Protein AF-A0A383B5I0-F1 (afdb_monomer_lite)

pLDDT: mean 93.68, std 6.64, range [57.44, 98.81]

Radius of gyration: 20.03 Å; chains: 1; bounding box: 47×41×56 Å

Sequence (247 aa):
TKDEFASLVESVKPHIEEVARFGRYGFITLFEALTAMAFLHFKNIEADFQVLEVGLGGRLDSTNVIYPLVSGITSISLDHTAILGDSLEKIAIEKAGIIKRKIPVVSAPQEDGVLKVIKQKASDADAELTVIGQDLEWTALESNYEGQRFELAGRLMRYDLWIPLLGKHQLENASVAIGIIEALISEGWNIPFRNVVTGISSVRWPCRMEILSREPIIIVDGAHNPYSVRRLTQSLLEMAARKRIIV

Structure (mmCIF, N/CA/C/O backbone):
data_AF-A0A383B5I0-F1
#
_entry.id   AF-A0A383B5I0-F1
#
loop_
_atom_site.group_PDB
_atom_site.id
_atom_site.type_symbol
_atom_site.label_atom_id
_atom_site.label_alt_id
_atom_site.label_comp_id
_atom_site.label_asym_id
_atom_site.label_entity_id
_atom_site.label_seq_id
_atom_site.pdbx_PDB_ins_code
_atom_site.Cartn_x
_atom_site.Cartn_y
_atom_site.Cartn_z
_atom_site.occupancy
_atom_site.B_iso_or_equiv
_atom_site.auth_seq_id
_atom_site.auth_comp_id
_atom_site.auth_asym_id
_atom_site.auth_atom_id
_atom_site.pdbx_PDB_model_num
ATOM 1 N N . THR A 1 1 ? 20.143 -8.956 4.340 1.00 90.38 1 THR A N 1
ATOM 2 C CA . THR A 1 1 ? 21.244 -8.562 5.259 1.00 90.38 1 THR A CA 1
ATOM 3 C C . THR A 1 1 ? 22.102 -7.470 4.624 1.00 90.38 1 THR A C 1
ATOM 5 O O . THR A 1 1 ? 21.867 -7.133 3.468 1.00 90.38 1 THR A O 1
ATOM 8 N N . LYS A 1 2 ? 23.076 -6.885 5.347 1.00 92.62 2 LYS A N 1
ATOM 9 C CA . LYS A 1 2 ? 24.028 -5.927 4.739 1.00 92.62 2 LYS A CA 1
ATOM 10 C C . LYS A 1 2 ? 24.834 -6.573 3.606 1.00 92.62 2 LYS A C 1
ATOM 12 O O . LYS A 1 2 ? 25.025 -5.940 2.575 1.00 92.62 2 LYS A O 1
ATOM 17 N N . ASP A 1 3 ? 25.224 -7.832 3.783 1.00 95.00 3 ASP A N 1
ATOM 18 C CA . ASP A 1 3 ? 26.006 -8.578 2.793 1.00 95.00 3 ASP A CA 1
ATOM 19 C C . ASP A 1 3 ? 25.176 -8.912 1.550 1.00 95.00 3 ASP A C 1
ATOM 21 O O . ASP A 1 3 ? 25.634 -8.709 0.430 1.00 95.00 3 ASP A O 1
ATOM 25 N N . GLU A 1 4 ? 23.918 -9.329 1.724 1.00 94.38 4 GLU A N 1
ATOM 26 C CA . GLU A 1 4 ? 22.991 -9.516 0.598 1.00 94.38 4 GLU A CA 1
ATOM 27 C C . GLU A 1 4 ? 22.776 -8.214 -0.174 1.00 94.38 4 GLU A C 1
ATOM 29 O O . GLU A 1 4 ? 22.796 -8.213 -1.401 1.00 94.38 4 GLU A O 1
ATOM 34 N N . PHE A 1 5 ? 22.604 -7.091 0.531 1.00 96.06 5 PHE A N 1
ATOM 35 C CA . PHE A 1 5 ? 22.463 -5.789 -0.114 1.00 96.06 5 PHE A CA 1
ATOM 36 C C . PHE A 1 5 ? 23.716 -5.430 -0.920 1.00 96.06 5 PHE A C 1
ATOM 38 O O . PHE A 1 5 ? 23.601 -5.030 -2.076 1.00 96.06 5 PHE A O 1
ATOM 45 N N . ALA A 1 6 ? 24.909 -5.617 -0.348 1.00 96.50 6 ALA A N 1
ATOM 46 C CA . ALA A 1 6 ? 26.171 -5.384 -1.046 1.00 96.50 6 ALA A CA 1
ATOM 47 C C . ALA A 1 6 ? 26.307 -6.275 -2.294 1.00 96.50 6 ALA A C 1
ATOM 49 O O . ALA A 1 6 ? 26.638 -5.777 -3.367 1.00 96.50 6 ALA A O 1
ATOM 50 N N . SER A 1 7 ? 25.955 -7.557 -2.188 1.00 96.44 7 SER A N 1
ATOM 51 C CA . SER A 1 7 ? 25.971 -8.492 -3.317 1.00 96.44 7 SER A CA 1
ATOM 52 C C . SER A 1 7 ? 24.993 -8.091 -4.431 1.00 96.44 7 SER A C 1
ATOM 54 O O . SER A 1 7 ? 25.324 -8.185 -5.615 1.00 96.44 7 SER A O 1
ATOM 56 N N . LEU A 1 8 ? 23.809 -7.574 -4.084 1.00 97.25 8 LEU A N 1
ATOM 57 C CA . LEU A 1 8 ? 22.864 -7.026 -5.063 1.00 97.25 8 LEU A CA 1
ATOM 58 C C . LEU A 1 8 ? 23.431 -5.787 -5.765 1.00 97.25 8 LEU A C 1
ATOM 60 O O . LEU A 1 8 ? 23.292 -5.669 -6.981 1.00 97.25 8 LEU A O 1
ATOM 64 N N . VAL A 1 9 ? 24.105 -4.892 -5.032 1.00 97.12 9 VAL A N 1
ATOM 65 C CA . VAL A 1 9 ? 24.792 -3.735 -5.632 1.00 97.12 9 VAL A CA 1
ATOM 66 C C . VAL A 1 9 ? 25.849 -4.207 -6.627 1.00 97.12 9 VAL A C 1
ATOM 68 O O . VAL A 1 9 ? 25.864 -3.736 -7.762 1.00 97.12 9 VAL A O 1
ATOM 71 N N . GLU A 1 10 ? 26.703 -5.152 -6.235 1.00 96.81 10 GLU A N 1
ATOM 72 C CA . GLU A 1 10 ? 27.736 -5.716 -7.112 1.00 96.81 10 GLU A CA 1
ATOM 73 C C . GLU A 1 10 ? 27.140 -6.380 -8.357 1.00 96.81 10 GLU A C 1
ATOM 75 O O . GLU A 1 10 ? 27.690 -6.239 -9.447 1.00 96.81 10 GLU A O 1
ATOM 80 N N . SER A 1 11 ? 25.989 -7.039 -8.213 1.00 96.25 11 SER A N 1
ATOM 81 C CA . SER A 1 11 ? 25.294 -7.704 -9.317 1.00 96.25 11 SER A CA 1
ATOM 82 C C . SER A 1 11 ? 24.685 -6.714 -10.313 1.00 96.25 11 SER A C 1
ATOM 84 O O . SER A 1 11 ? 24.745 -6.930 -11.520 1.00 96.25 11 SER A O 1
ATOM 86 N N . VAL A 1 12 ? 24.089 -5.618 -9.832 1.00 95.69 12 VAL A N 1
ATOM 87 C CA . VAL A 1 12 ? 23.371 -4.653 -10.685 1.00 95.69 12 VAL A CA 1
ATOM 88 C C . VAL A 1 12 ? 24.308 -3.581 -11.260 1.00 95.69 12 VAL A C 1
ATOM 90 O O . VAL A 1 12 ? 24.058 -3.057 -12.348 1.00 95.69 12 VAL A O 1
ATOM 93 N N . LYS A 1 13 ? 25.423 -3.276 -10.584 1.00 95.12 13 LYS A N 1
ATOM 94 C CA . LYS A 1 13 ? 26.374 -2.224 -10.978 1.00 95.12 13 LYS A CA 1
ATOM 95 C C . LYS A 1 13 ? 26.870 -2.325 -12.434 1.00 95.12 13 LYS A C 1
ATOM 97 O O . LYS A 1 13 ? 26.801 -1.300 -13.114 1.00 95.12 13 LYS A O 1
ATOM 102 N N . PRO A 1 14 ? 27.302 -3.489 -12.963 1.00 95.12 14 PRO A N 1
ATOM 103 C CA . PRO A 1 14 ? 27.760 -3.588 -14.351 1.00 95.12 14 PRO A CA 1
ATOM 104 C C . PRO A 1 14 ? 26.684 -3.186 -15.366 1.00 95.12 14 PRO A C 1
ATOM 106 O O . PRO A 1 14 ? 26.988 -2.550 -16.374 1.00 95.12 14 PRO A O 1
ATOM 109 N N . HIS A 1 15 ? 25.419 -3.505 -15.076 1.00 93.56 15 HIS A N 1
ATOM 110 C CA . HIS A 1 15 ? 24.281 -3.164 -15.929 1.00 93.56 15 HIS A CA 1
ATOM 111 C C . HIS A 1 15 ? 23.948 -1.668 -15.869 1.00 93.56 15 HIS A C 1
ATOM 113 O O . HIS A 1 15 ? 23.645 -1.060 -16.893 1.00 93.56 15 HIS A O 1
ATOM 119 N N . ILE A 1 16 ? 24.069 -1.043 -14.694 1.00 92.44 16 ILE A N 1
ATOM 120 C CA . ILE A 1 16 ? 23.929 0.415 -14.549 1.00 92.44 16 ILE A CA 1
ATOM 121 C C . ILE A 1 16 ? 25.018 1.144 -15.350 1.00 92.44 16 ILE A C 1
ATOM 123 O O . ILE A 1 16 ? 24.725 2.077 -16.100 1.00 92.44 16 ILE A O 1
ATOM 127 N N . GLU A 1 17 ? 26.273 0.706 -15.222 1.00 91.62 17 GLU A N 1
ATOM 128 C CA . GLU A 1 17 ? 27.412 1.277 -15.952 1.00 91.62 17 GLU A CA 1
ATOM 129 C C . GLU A 1 17 ? 27.284 1.071 -17.468 1.00 91.62 17 GLU A C 1
ATOM 131 O O . GLU A 1 17 ? 27.686 1.924 -18.261 1.00 91.62 17 GLU A O 1
ATOM 136 N N . GLU A 1 18 ? 26.703 -0.046 -17.900 1.00 91.00 18 GLU A N 1
ATOM 137 C CA . GLU A 1 18 ? 26.374 -0.298 -19.298 1.00 91.00 18 GLU A CA 1
ATOM 138 C C . GLU A 1 18 ? 25.342 0.703 -19.835 1.00 91.00 18 GLU A C 1
ATOM 140 O O . GLU A 1 18 ? 25.620 1.358 -20.841 1.00 91.00 18 GLU A O 1
ATOM 145 N N . VAL A 1 19 ? 24.209 0.902 -19.151 1.00 90.31 19 VAL A N 1
ATOM 146 C CA . VAL A 1 19 ? 23.183 1.879 -19.570 1.00 90.31 19 VAL A CA 1
ATOM 147 C C . VAL A 1 19 ? 23.764 3.291 -19.669 1.00 90.31 19 VAL A C 1
ATOM 149 O O . VAL A 1 19 ? 23.529 3.985 -20.663 1.00 90.31 19 VAL A O 1
ATOM 152 N N . ALA A 1 20 ? 24.582 3.692 -18.692 1.00 86.94 20 ALA A N 1
ATOM 153 C CA . ALA A 1 20 ? 25.249 4.991 -18.701 1.00 86.94 20 ALA A CA 1
ATOM 154 C C . ALA A 1 20 ? 26.199 5.151 -19.903 1.00 86.94 20 ALA A C 1
ATOM 156 O O . ALA A 1 20 ? 26.217 6.208 -20.534 1.00 86.94 20 ALA A O 1
ATOM 157 N N . ARG A 1 21 ? 26.952 4.100 -20.270 1.00 87.25 21 ARG A N 1
ATOM 158 C CA . ARG A 1 21 ? 27.837 4.109 -21.452 1.00 87.25 21 ARG A CA 1
ATOM 159 C C . ARG A 1 21 ? 27.072 4.189 -22.769 1.00 87.25 21 ARG A C 1
ATOM 161 O O . ARG A 1 21 ? 27.534 4.863 -23.685 1.00 87.25 21 ARG A O 1
ATOM 168 N N . PHE A 1 22 ? 25.920 3.525 -22.874 1.00 84.19 22 PHE A N 1
ATOM 169 C CA . PHE A 1 22 ? 25.076 3.611 -24.069 1.00 84.19 22 PHE A CA 1
ATOM 170 C C . PHE A 1 22 ? 24.546 5.031 -24.311 1.00 84.19 22 PHE A C 1
ATOM 172 O O . PHE A 1 22 ? 24.235 5.369 -25.452 1.00 84.19 22 PHE A O 1
ATOM 179 N N . GLY A 1 23 ? 24.411 5.855 -23.264 1.00 77.94 23 GLY A N 1
ATOM 180 C CA . GLY A 1 23 ? 24.108 7.291 -23.347 1.00 77.94 23 GLY A CA 1
ATOM 181 C C . GLY A 1 23 ? 22.724 7.654 -23.903 1.00 77.94 23 GLY A C 1
ATOM 182 O O . GLY A 1 23 ? 22.347 8.822 -23.902 1.00 77.94 23 GLY A O 1
ATOM 183 N N . ARG A 1 24 ? 21.942 6.671 -24.364 1.00 82.94 24 ARG A N 1
ATOM 184 C CA . ARG A 1 24 ? 20.646 6.876 -25.028 1.00 82.94 24 ARG A CA 1
ATOM 185 C C . ARG A 1 24 ? 19.527 7.283 -24.070 1.00 82.94 24 ARG A C 1
ATOM 187 O O . ARG A 1 24 ? 18.605 7.977 -24.487 1.00 82.94 24 ARG A O 1
ATOM 194 N N . TYR A 1 25 ? 19.593 6.828 -22.822 1.00 79.62 25 TYR A N 1
ATOM 195 C CA . TYR A 1 25 ? 18.506 6.958 -21.846 1.00 79.62 25 TYR A CA 1
ATOM 196 C C . TYR A 1 25 ? 18.892 7.798 -20.618 1.00 79.62 25 TYR A C 1
ATOM 198 O O . TYR A 1 25 ? 18.118 7.890 -19.674 1.00 79.62 25 TYR A O 1
ATOM 206 N N . GLY A 1 26 ? 20.066 8.439 -20.639 1.00 84.38 26 GLY A N 1
ATOM 207 C CA . GLY A 1 26 ? 20.598 9.180 -19.496 1.00 84.38 26 GLY A CA 1
ATOM 208 C C . GLY A 1 26 ? 21.199 8.276 -18.416 1.00 84.38 26 GLY A C 1
ATOM 209 O O . GLY A 1 26 ? 21.538 7.118 -18.667 1.00 84.38 26 GLY A O 1
ATOM 210 N N . PHE A 1 27 ? 21.377 8.839 -17.222 1.00 87.88 27 PHE A N 1
ATOM 211 C CA . PHE A 1 27 ? 21.881 8.114 -16.057 1.00 87.88 27 PHE A CA 1
ATOM 212 C C . PHE A 1 27 ? 20.731 7.472 -15.284 1.00 87.88 27 PHE A C 1
ATOM 214 O O . PHE A 1 27 ? 19.689 8.096 -15.100 1.00 87.88 27 PHE A O 1
ATOM 221 N N . ILE A 1 28 ? 20.969 6.263 -14.777 1.00 92.12 28 ILE A N 1
ATOM 222 C CA . ILE A 1 28 ? 20.062 5.590 -13.846 1.00 92.12 28 ILE A CA 1
ATOM 223 C C . ILE A 1 28 ? 20.050 6.351 -12.517 1.00 92.12 28 ILE A C 1
ATOM 225 O O . ILE A 1 28 ? 21.097 6.622 -11.923 1.00 92.12 28 ILE A O 1
ATOM 229 N N . THR A 1 29 ? 18.857 6.690 -12.048 1.00 93.00 29 THR A N 1
ATOM 230 C CA . THR A 1 29 ? 18.632 7.307 -10.741 1.00 93.00 29 THR A CA 1
ATOM 231 C C . THR A 1 29 ? 18.820 6.295 -9.611 1.00 93.00 29 THR A C 1
ATOM 233 O O . THR A 1 29 ? 18.739 5.080 -9.802 1.00 93.00 29 THR A O 1
ATOM 236 N N . LEU A 1 30 ? 19.020 6.788 -8.385 1.00 93.38 30 LEU A N 1
ATOM 237 C CA . LEU A 1 30 ? 19.114 5.914 -7.213 1.00 93.38 30 LEU A CA 1
ATOM 238 C C . LEU A 1 30 ? 17.853 5.046 -7.039 1.00 93.38 30 LEU A C 1
ATOM 240 O O . LEU A 1 30 ? 17.967 3.872 -6.701 1.00 93.38 30 LEU A O 1
ATOM 244 N N . PHE A 1 31 ? 16.663 5.601 -7.286 1.00 95.00 31 PHE A N 1
ATOM 245 C CA . PHE A 1 31 ? 15.407 4.870 -7.111 1.00 95.00 31 PHE A CA 1
ATOM 246 C C . PHE A 1 31 ? 15.222 3.765 -8.159 1.00 95.00 31 PHE A C 1
ATOM 248 O O . PHE A 1 31 ? 14.814 2.657 -7.817 1.00 95.00 31 PHE A O 1
ATOM 255 N N . GLU A 1 32 ? 15.606 4.016 -9.412 1.00 95.56 32 GLU A N 1
ATOM 256 C CA . GLU A 1 32 ? 15.627 2.989 -10.461 1.00 95.56 32 GLU A CA 1
ATOM 257 C C . GLU A 1 32 ? 16.606 1.858 -10.121 1.00 95.56 32 GLU A C 1
ATOM 259 O O . GLU A 1 32 ? 16.255 0.684 -10.243 1.00 95.56 32 GLU A O 1
ATOM 264 N N . ALA A 1 33 ? 17.805 2.193 -9.628 1.00 95.50 33 ALA A N 1
ATOM 265 C CA . ALA A 1 33 ? 18.785 1.199 -9.193 1.00 95.50 33 ALA A CA 1
ATOM 266 C C . ALA A 1 33 ? 18.257 0.342 -8.028 1.00 95.50 33 ALA A C 1
ATOM 268 O O . ALA A 1 33 ? 18.335 -0.886 -8.082 1.00 95.50 33 ALA A O 1
ATOM 269 N N . LEU A 1 34 ? 17.669 0.970 -7.004 1.00 96.50 34 LEU A N 1
ATOM 270 C CA . LEU A 1 34 ? 17.075 0.268 -5.861 1.00 96.50 34 LEU A CA 1
ATOM 271 C C . LEU A 1 34 ? 15.892 -0.614 -6.279 1.00 96.50 34 LEU A C 1
ATOM 273 O O . LEU A 1 34 ? 15.761 -1.732 -5.786 1.00 96.50 34 LEU A O 1
ATOM 277 N N . THR A 1 35 ? 15.069 -0.149 -7.218 1.00 96.94 35 THR A N 1
ATOM 278 C CA . THR A 1 35 ? 13.940 -0.921 -7.753 1.00 96.94 35 THR A CA 1
ATOM 279 C C . THR A 1 35 ? 14.428 -2.165 -8.499 1.00 96.94 35 THR A C 1
ATOM 281 O O . THR A 1 35 ? 13.934 -3.268 -8.264 1.00 96.94 35 THR A O 1
ATOM 284 N N . ALA A 1 36 ? 15.455 -2.024 -9.343 1.00 96.81 36 ALA A N 1
ATOM 285 C CA . ALA A 1 36 ? 16.072 -3.156 -10.031 1.00 96.81 36 ALA A CA 1
ATOM 286 C C . ALA A 1 36 ? 16.675 -4.171 -9.042 1.00 96.81 36 ALA A C 1
ATOM 288 O O . ALA A 1 36 ? 16.490 -5.379 -9.200 1.00 96.81 36 ALA A O 1
ATOM 289 N N . MET A 1 37 ? 17.347 -3.688 -7.991 1.00 97.44 37 MET A N 1
ATOM 290 C CA . MET A 1 37 ? 17.867 -4.539 -6.918 1.00 97.44 37 MET A CA 1
ATOM 291 C C . MET A 1 37 ? 16.749 -5.270 -6.165 1.00 97.44 37 MET A C 1
ATOM 293 O O . MET A 1 37 ? 16.914 -6.448 -5.856 1.00 97.44 37 MET A O 1
ATOM 297 N N . ALA A 1 38 ? 15.615 -4.616 -5.896 1.00 96.94 38 ALA A N 1
ATOM 298 C CA . ALA A 1 38 ? 14.469 -5.239 -5.236 1.00 96.94 38 ALA A CA 1
ATOM 299 C C . ALA A 1 38 ? 13.889 -6.388 -6.076 1.00 96.94 38 ALA A C 1
ATOM 301 O O . ALA A 1 38 ? 13.696 -7.488 -5.559 1.00 96.94 38 ALA A O 1
ATOM 302 N N . PHE A 1 39 ? 13.701 -6.182 -7.384 1.00 97.31 39 PHE A N 1
ATOM 303 C CA . PHE A 1 39 ? 13.250 -7.247 -8.286 1.00 97.31 39 PHE A CA 1
ATOM 304 C C . PHE A 1 39 ? 14.222 -8.423 -8.340 1.00 97.31 39 PHE A C 1
ATOM 306 O O . PHE A 1 39 ? 13.798 -9.580 -8.297 1.00 97.31 39 PHE A O 1
ATOM 313 N N . LEU A 1 40 ? 15.527 -8.143 -8.406 1.00 96.88 40 LEU A N 1
ATOM 314 C CA . LEU A 1 40 ? 16.546 -9.186 -8.382 1.00 96.88 40 LEU A CA 1
ATOM 315 C C . LEU A 1 40 ? 16.526 -9.956 -7.057 1.00 96.88 40 LEU A C 1
ATOM 317 O O . LEU A 1 40 ? 16.601 -11.181 -7.062 1.00 96.88 40 LEU A O 1
ATOM 321 N N . HIS A 1 41 ? 16.381 -9.258 -5.932 1.00 97.12 41 HIS A N 1
ATOM 322 C CA . HIS A 1 41 ? 16.297 -9.885 -4.620 1.00 97.12 41 HIS A CA 1
ATOM 323 C C . HIS A 1 41 ? 15.107 -10.841 -4.521 1.00 97.12 41 HIS A C 1
ATOM 325 O O . HIS A 1 41 ? 15.297 -12.009 -4.190 1.00 97.12 41 HIS A O 1
ATOM 331 N N . PHE A 1 42 ? 13.902 -10.376 -4.865 1.00 96.88 42 PHE A N 1
ATOM 332 C CA . PHE A 1 42 ? 12.698 -11.205 -4.801 1.00 96.88 42 PHE A CA 1
ATOM 333 C C . PHE A 1 42 ? 12.750 -12.399 -5.752 1.00 96.88 42 PHE A C 1
ATOM 335 O O . PHE A 1 42 ? 12.257 -13.472 -5.411 1.00 96.88 42 PHE A O 1
ATOM 342 N N . LYS A 1 43 ? 13.404 -12.245 -6.909 1.00 95.81 43 LYS A N 1
ATOM 343 C CA . LYS A 1 43 ? 13.702 -13.368 -7.800 1.00 95.81 43 LYS A CA 1
ATOM 344 C C . LYS A 1 43 ? 14.652 -14.376 -7.144 1.00 95.81 43 LYS A C 1
ATOM 346 O O . LYS A 1 43 ? 14.398 -15.570 -7.226 1.00 95.81 43 LYS A O 1
ATOM 351 N N . ASN A 1 44 ? 15.732 -13.914 -6.513 1.00 95.94 44 ASN A N 1
ATOM 352 C CA . ASN A 1 44 ? 16.752 -14.784 -5.920 1.00 95.94 44 ASN A CA 1
ATOM 353 C C . ASN A 1 44 ? 16.230 -15.602 -4.732 1.00 95.94 44 ASN A C 1
ATOM 355 O O . ASN A 1 44 ? 16.711 -16.709 -4.514 1.00 95.94 44 ASN A O 1
ATOM 359 N N . ILE A 1 45 ? 15.272 -15.064 -3.972 1.00 96.31 45 ILE A N 1
ATOM 360 C CA . ILE A 1 45 ? 14.623 -15.791 -2.869 1.00 96.31 45 ILE A CA 1
ATOM 361 C C . ILE A 1 45 ? 13.379 -16.575 -3.314 1.00 96.31 45 ILE A C 1
ATOM 363 O O . ILE A 1 45 ? 12.682 -17.109 -2.459 1.00 96.31 45 ILE A O 1
ATOM 367 N N . GLU A 1 46 ? 13.086 -16.602 -4.619 1.00 97.19 46 GLU A N 1
ATOM 368 C CA . GLU A 1 46 ? 11.918 -17.273 -5.204 1.00 97.19 46 GLU A CA 1
ATOM 369 C C . GLU A 1 46 ? 10.594 -16.865 -4.531 1.00 97.19 46 GLU A C 1
ATOM 371 O O . GLU A 1 46 ? 9.753 -17.699 -4.212 1.00 97.19 46 GLU A O 1
ATOM 376 N N . ALA A 1 47 ? 10.406 -15.561 -4.290 1.00 97.12 47 ALA A N 1
ATOM 377 C CA . ALA A 1 47 ? 9.216 -15.060 -3.609 1.00 97.12 47 ALA A CA 1
ATOM 378 C C . ALA A 1 47 ? 7.931 -15.363 -4.402 1.00 97.12 47 ALA A C 1
ATOM 380 O O . ALA A 1 47 ? 7.813 -14.965 -5.563 1.00 97.12 47 ALA A O 1
ATOM 381 N N . ASP A 1 48 ? 6.938 -15.969 -3.741 1.00 94.94 48 ASP A N 1
ATOM 382 C CA . ASP A 1 48 ? 5.620 -16.247 -4.333 1.00 94.94 48 ASP A CA 1
ATOM 383 C C . ASP A 1 48 ? 4.864 -14.958 -4.699 1.00 94.94 48 ASP A C 1
ATOM 385 O O . ASP A 1 48 ? 4.175 -14.883 -5.716 1.00 94.94 48 ASP A O 1
ATOM 389 N N . PHE A 1 49 ? 5.008 -13.924 -3.864 1.00 95.31 49 PHE A N 1
ATOM 390 C CA . PHE A 1 49 ? 4.372 -12.622 -4.034 1.00 95.31 49 PHE A CA 1
ATOM 391 C C . PHE A 1 49 ? 5.351 -11.487 -3.759 1.00 95.31 49 PHE A C 1
ATOM 393 O O . PHE A 1 49 ? 6.197 -11.566 -2.869 1.00 95.31 49 PHE A O 1
ATOM 400 N N . GLN A 1 50 ? 5.165 -10.386 -4.483 1.00 96.38 50 GLN A N 1
ATOM 401 C CA . GLN A 1 50 ? 5.865 -9.128 -4.251 1.00 96.38 50 GLN A CA 1
ATOM 402 C C . GLN A 1 50 ? 4.830 -8.030 -4.026 1.00 96.38 50 GLN A C 1
ATOM 404 O O . GLN A 1 50 ? 3.984 -7.782 -4.884 1.00 96.38 50 GLN A O 1
ATOM 409 N N . VAL A 1 51 ? 4.903 -7.372 -2.870 1.00 97.00 51 VAL A N 1
ATOM 410 C CA . VAL A 1 51 ? 4.121 -6.165 -2.587 1.00 97.00 51 VAL A CA 1
ATOM 411 C C . VAL A 1 51 ? 5.026 -4.974 -2.858 1.00 97.00 51 VAL A C 1
ATOM 413 O O . VAL A 1 51 ? 6.036 -4.797 -2.180 1.00 97.00 51 VAL A O 1
ATOM 416 N N . LEU A 1 52 ? 4.686 -4.189 -3.877 1.00 97.50 52 LEU A N 1
ATOM 417 C CA . LEU A 1 52 ? 5.500 -3.065 -4.329 1.00 97.50 52 LEU A CA 1
ATOM 418 C C . LEU A 1 52 ? 4.797 -1.754 -3.999 1.00 97.50 52 LEU A C 1
ATOM 420 O O . LEU A 1 52 ? 3.681 -1.505 -4.455 1.00 97.50 52 LEU A O 1
ATOM 424 N N . GLU A 1 53 ? 5.469 -0.916 -3.218 1.00 97.19 53 GLU A N 1
ATOM 425 C CA . GLU A 1 53 ? 5.056 0.462 -2.982 1.00 97.19 53 GLU A CA 1
ATOM 426 C C . GLU A 1 53 ? 5.604 1.350 -4.101 1.00 97.19 53 GLU A C 1
ATOM 428 O O . GLU A 1 53 ? 6.798 1.334 -4.401 1.00 97.19 53 GLU A O 1
ATOM 433 N N . VAL A 1 54 ? 4.719 2.127 -4.719 1.00 96.56 54 VAL A N 1
ATOM 434 C CA . VAL A 1 54 ? 5.093 3.125 -5.724 1.00 96.56 54 VAL A CA 1
ATOM 435 C C . VAL A 1 54 ? 5.889 4.239 -5.047 1.00 96.56 54 VAL A C 1
ATOM 437 O O . VAL A 1 54 ? 5.422 4.801 -4.058 1.00 96.56 54 VAL A O 1
ATOM 440 N N . GLY A 1 55 ? 7.043 4.610 -5.606 1.00 91.75 55 GLY A N 1
ATOM 441 C CA . GLY A 1 55 ? 7.869 5.687 -5.056 1.00 91.75 55 GLY A CA 1
ATOM 442 C C . GLY A 1 55 ? 7.223 7.059 -5.210 1.00 91.75 55 GLY A C 1
ATOM 443 O O . GLY A 1 55 ? 7.029 7.781 -4.233 1.00 91.75 55 GLY A O 1
ATOM 444 N N . LEU A 1 56 ? 6.872 7.431 -6.443 1.00 89.81 56 LEU A N 1
ATOM 445 C CA . LEU A 1 56 ? 6.253 8.717 -6.741 1.00 89.81 56 LEU A CA 1
ATOM 446 C C . LEU A 1 56 ? 5.276 8.636 -7.917 1.00 89.81 56 LEU A C 1
ATOM 448 O O . LEU A 1 56 ? 5.600 8.193 -9.016 1.00 89.81 56 LEU A O 1
ATOM 452 N N . GLY A 1 57 ? 4.063 9.149 -7.709 1.00 92.12 57 GLY A N 1
ATOM 453 C CA . GLY A 1 57 ? 3.026 9.136 -8.739 1.00 92.12 57 GLY A CA 1
ATOM 454 C C . GLY A 1 57 ? 2.526 7.719 -8.996 1.00 92.12 57 GLY A C 1
ATOM 455 O O . GLY A 1 57 ? 1.740 7.212 -8.202 1.00 92.12 57 GLY A O 1
ATOM 456 N N . GLY A 1 58 ? 2.961 7.108 -10.097 1.00 95.25 58 GLY A N 1
ATOM 457 C CA . GLY A 1 58 ? 2.562 5.759 -10.507 1.00 95.25 58 GLY A CA 1
ATOM 458 C C . GLY A 1 58 ? 2.873 5.485 -11.971 1.00 95.25 58 GLY A C 1
ATOM 459 O O . GLY A 1 58 ? 3.658 4.603 -12.290 1.00 95.25 58 GLY A O 1
ATOM 460 N N . ARG A 1 59 ? 2.317 6.286 -12.882 1.00 96.12 59 ARG A N 1
ATOM 461 C CA . ARG A 1 59 ? 2.426 6.103 -14.338 1.00 96.12 59 ARG A CA 1
ATOM 462 C C . ARG A 1 59 ? 3.864 5.966 -14.835 1.00 96.12 59 ARG A C 1
ATOM 464 O O . ARG A 1 59 ? 4.121 5.091 -15.656 1.00 96.12 59 ARG A O 1
ATOM 471 N N . LEU A 1 60 ? 4.760 6.821 -14.346 1.00 94.69 60 LEU A N 1
ATOM 472 C CA . LEU A 1 60 ? 6.177 6.876 -14.725 1.00 94.69 60 LEU A CA 1
ATOM 473 C C . LEU A 1 60 ? 7.108 6.417 -13.596 1.00 94.69 60 LEU A C 1
ATOM 475 O O . LEU A 1 60 ? 8.306 6.678 -13.645 1.00 94.69 60 LEU A O 1
ATOM 479 N N . ASP A 1 61 ? 6.562 5.770 -12.569 1.00 97.06 61 ASP A N 1
ATOM 480 C CA . ASP A 1 61 ? 7.367 5.270 -11.464 1.00 97.06 61 ASP A CA 1
ATOM 481 C C . ASP A 1 61 ? 8.196 4.056 -11.898 1.00 97.06 61 ASP A C 1
ATOM 483 O O . ASP A 1 61 ? 7.742 3.230 -12.696 1.00 97.06 61 ASP A O 1
ATOM 487 N N . SER A 1 62 ? 9.398 3.916 -11.340 1.00 96.38 62 SER A N 1
ATOM 488 C CA . SER A 1 62 ? 10.311 2.811 -11.655 1.00 96.38 62 SER A CA 1
ATOM 489 C C . SER A 1 62 ? 9.709 1.437 -11.349 1.00 96.38 62 SER A C 1
ATOM 491 O O . SER A 1 62 ? 10.073 0.451 -11.989 1.00 96.38 62 SER A O 1
ATOM 493 N N . THR A 1 63 ? 8.760 1.358 -10.410 1.00 97.50 63 THR A N 1
ATOM 494 C CA . THR A 1 63 ? 8.039 0.118 -10.088 1.00 97.50 63 THR A CA 1
ATOM 495 C C . THR A 1 63 ? 6.997 -0.261 -11.145 1.00 97.50 63 THR A C 1
ATOM 497 O O . THR A 1 63 ? 6.640 -1.432 -11.259 1.00 97.50 63 THR A O 1
ATOM 500 N N . ASN A 1 64 ? 6.540 0.675 -11.988 1.00 97.75 64 ASN A N 1
ATOM 501 C CA . ASN A 1 64 ? 5.431 0.468 -12.929 1.00 97.75 64 ASN A CA 1
ATOM 502 C C . ASN A 1 64 ? 5.809 -0.300 -14.214 1.00 97.75 64 ASN A C 1
ATOM 504 O O . ASN A 1 64 ? 5.106 -0.249 -15.228 1.00 97.75 64 ASN A O 1
ATOM 508 N N . VAL A 1 65 ? 6.899 -1.062 -14.170 1.00 97.00 65 VAL A N 1
ATOM 509 C CA . VAL A 1 65 ? 7.361 -1.959 -15.242 1.00 97.00 65 VAL A CA 1
ATOM 510 C C . VAL A 1 65 ? 6.731 -3.357 -15.168 1.00 97.00 65 VAL A C 1
ATOM 512 O O . VAL A 1 65 ? 7.055 -4.224 -15.978 1.00 97.00 65 VAL A O 1
ATOM 515 N N . ILE A 1 66 ? 5.821 -3.581 -14.215 1.00 96.81 66 ILE A N 1
ATOM 516 C CA . ILE A 1 66 ? 5.183 -4.878 -13.957 1.00 96.81 66 ILE A CA 1
ATOM 517 C C . ILE A 1 66 ? 3.715 -4.943 -14.410 1.00 96.81 66 ILE A C 1
ATOM 519 O O . ILE A 1 66 ? 3.057 -3.921 -14.642 1.00 96.81 66 ILE A O 1
ATOM 523 N N . TYR A 1 67 ? 3.189 -6.167 -14.476 1.00 96.81 67 TYR A N 1
ATOM 524 C CA . TYR A 1 67 ? 1.756 -6.464 -14.521 1.00 96.81 67 TYR A CA 1
ATOM 525 C C . TYR A 1 67 ? 1.371 -7.141 -13.198 1.00 96.81 67 TYR A C 1
ATOM 527 O O . TYR A 1 67 ? 1.693 -8.316 -13.021 1.00 96.81 67 TYR A O 1
ATOM 535 N N . PRO A 1 68 ? 0.779 -6.406 -12.239 1.00 98.00 68 PRO A N 1
ATOM 536 C CA . PRO A 1 68 ? 0.456 -6.959 -10.930 1.00 98.00 68 PRO A CA 1
ATOM 537 C C . 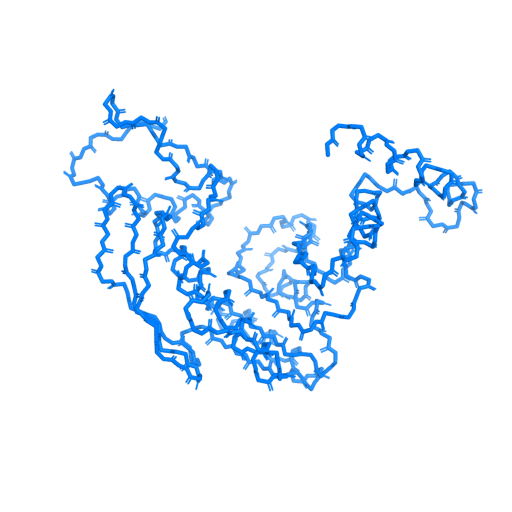PRO A 1 68 ? -0.776 -7.869 -11.000 1.00 98.00 68 PRO A C 1
ATOM 539 O O . PRO A 1 68 ? -1.543 -7.805 -11.957 1.00 98.00 68 PRO A O 1
ATOM 542 N N . LEU A 1 69 ? -0.989 -8.671 -9.954 1.00 98.38 69 LEU A N 1
ATOM 543 C CA . LEU A 1 69 ? -2.226 -9.446 -9.780 1.00 98.38 69 LEU A CA 1
ATOM 544 C C . LEU A 1 69 ? -3.399 -8.556 -9.351 1.00 98.38 69 LEU A C 1
ATOM 546 O O . LEU A 1 69 ? -4.530 -8.786 -9.755 1.00 98.38 69 LEU A O 1
ATOM 550 N N . VAL A 1 70 ? -3.120 -7.533 -8.542 1.00 98.56 70 VAL A N 1
ATOM 551 C CA . VAL A 1 70 ? -4.086 -6.536 -8.068 1.00 98.56 70 VAL A CA 1
ATOM 552 C C . VAL A 1 70 ? -3.347 -5.214 -7.888 1.00 98.56 70 VAL A C 1
ATOM 554 O O . VAL A 1 70 ? -2.186 -5.202 -7.479 1.00 98.56 70 VAL A O 1
ATOM 557 N N . SER A 1 71 ? -4.005 -4.094 -8.176 1.00 98.56 71 SER A N 1
ATOM 558 C CA . SER A 1 71 ? -3.487 -2.750 -7.883 1.00 98.56 71 SER A CA 1
ATOM 559 C C . SER A 1 71 ? -4.222 -2.114 -6.700 1.00 98.56 71 SER A C 1
ATOM 561 O O . SER A 1 71 ? -5.429 -2.282 -6.555 1.00 98.56 71 SER A O 1
ATOM 563 N N . GLY A 1 72 ? -3.515 -1.350 -5.866 1.00 98.38 72 GLY A N 1
ATOM 564 C CA . GLY A 1 72 ? -4.088 -0.620 -4.731 1.00 98.38 72 GLY A CA 1
ATOM 565 C C . GLY A 1 72 ? -3.831 0.881 -4.837 1.00 98.38 72 GLY A C 1
ATOM 566 O O . GLY A 1 72 ? -2.700 1.291 -5.082 1.00 98.38 72 GLY A O 1
ATOM 567 N N . ILE A 1 73 ? -4.858 1.707 -4.632 1.00 98.19 73 ILE A N 1
ATOM 568 C CA . ILE A 1 73 ? -4.749 3.171 -4.582 1.00 98.19 73 ILE A CA 1
ATOM 569 C C . ILE A 1 73 ? -5.276 3.655 -3.231 1.00 98.19 73 ILE A C 1
ATOM 571 O O . ILE A 1 73 ? -6.484 3.701 -3.006 1.00 98.19 73 ILE A O 1
ATOM 575 N N . THR A 1 74 ? -4.371 4.032 -2.330 1.00 96.06 74 THR A N 1
ATOM 576 C CA . THR A 1 74 ? -4.718 4.649 -1.039 1.00 96.06 74 THR A CA 1
ATOM 577 C C . THR A 1 74 ? -5.209 6.094 -1.219 1.00 96.06 74 THR A C 1
ATOM 579 O O . THR A 1 74 ? -5.250 6.612 -2.339 1.00 96.06 74 THR A O 1
ATOM 582 N N . SER A 1 75 ? -5.637 6.749 -0.132 1.00 92.75 75 SER A N 1
ATOM 583 C CA . SER A 1 75 ? -6.144 8.131 -0.167 1.00 92.75 75 SER A CA 1
ATOM 584 C C . SER A 1 75 ? -5.183 9.059 -0.919 1.00 92.75 75 SER A C 1
ATOM 586 O O . SER A 1 75 ? -4.004 9.165 -0.574 1.00 92.75 75 SER A O 1
ATOM 588 N N . ILE A 1 76 ? -5.697 9.773 -1.920 1.00 91.69 76 ILE A N 1
ATOM 589 C CA . ILE A 1 76 ? -4.931 10.752 -2.690 1.00 91.69 76 ILE A CA 1
ATOM 590 C C . ILE A 1 76 ? -5.114 12.124 -2.052 1.00 91.69 76 ILE A C 1
ATOM 592 O O . ILE A 1 76 ? -6.227 12.609 -1.876 1.00 91.69 76 ILE A O 1
ATOM 596 N N . SER A 1 77 ? -4.000 12.769 -1.731 1.00 86.69 77 SER A N 1
ATOM 597 C CA . SER A 1 77 ? -3.966 14.149 -1.256 1.00 86.69 77 SER A CA 1
ATOM 598 C C . SER A 1 77 ? -3.019 14.987 -2.105 1.00 86.69 77 SER A C 1
ATOM 600 O O . SER A 1 77 ? -2.222 14.448 -2.875 1.00 86.69 77 SER A O 1
ATOM 602 N N . LEU A 1 78 ? -3.072 16.309 -1.930 1.00 81.62 78 LEU A N 1
ATOM 603 C CA . LEU A 1 78 ? -2.062 17.207 -2.481 1.00 81.62 78 LEU A CA 1
ATOM 604 C C . LEU A 1 78 ? -0.713 16.890 -1.831 1.00 81.62 78 LEU A C 1
ATOM 606 O O . LEU A 1 78 ? -0.470 17.238 -0.676 1.00 81.62 78 LEU A O 1
ATOM 610 N N . ASP A 1 79 ? 0.131 16.205 -2.589 1.00 74.38 79 ASP A N 1
ATOM 611 C CA . ASP A 1 79 ? 1.500 15.874 -2.231 1.00 74.38 79 ASP A CA 1
ATOM 612 C C . ASP A 1 79 ? 2.375 15.944 -3.482 1.00 74.38 79 ASP A C 1
ATOM 614 O O . ASP A 1 79 ? 1.898 15.705 -4.593 1.00 74.38 79 ASP A O 1
ATOM 618 N N . HIS A 1 80 ? 3.644 16.306 -3.306 1.00 76.31 80 HIS A N 1
ATOM 619 C CA . HIS A 1 80 ? 4.611 16.457 -4.395 1.00 76.31 80 HIS A CA 1
ATOM 620 C C . HIS A 1 80 ? 4.085 17.285 -5.584 1.00 76.31 80 HIS A C 1
ATOM 622 O O . HIS A 1 80 ? 4.315 16.946 -6.747 1.00 76.31 80 HIS A O 1
ATOM 628 N N . THR A 1 81 ? 3.391 18.393 -5.303 1.00 77.50 81 THR A N 1
ATOM 629 C CA . THR A 1 81 ? 2.684 19.195 -6.320 1.00 77.50 81 THR A CA 1
ATOM 630 C C . THR A 1 81 ? 3.599 19.768 -7.406 1.00 77.50 81 THR A C 1
ATOM 632 O O . THR A 1 81 ? 3.171 19.968 -8.540 1.00 77.50 81 THR A O 1
ATOM 635 N N . ALA A 1 82 ? 4.884 19.964 -7.094 1.00 67.88 82 ALA A N 1
ATOM 636 C CA . ALA A 1 82 ? 5.901 20.377 -8.059 1.00 67.88 82 ALA A CA 1
ATOM 637 C C . ALA A 1 82 ? 6.187 19.322 -9.148 1.00 67.88 82 ALA A C 1
ATOM 639 O O . ALA A 1 82 ? 6.691 19.678 -10.210 1.00 67.88 82 ALA A O 1
ATOM 640 N N . ILE A 1 83 ? 5.889 18.043 -8.890 1.00 69.12 83 ILE A N 1
ATOM 641 C CA . ILE A 1 83 ? 6.189 16.920 -9.792 1.00 69.12 83 ILE A CA 1
ATOM 642 C C . ILE A 1 83 ? 4.903 16.313 -10.362 1.00 69.12 83 ILE A C 1
ATOM 644 O O . ILE A 1 83 ? 4.821 16.056 -11.558 1.00 69.12 83 ILE A O 1
ATOM 648 N N . LEU A 1 84 ? 3.891 16.095 -9.518 1.00 75.50 84 LEU A N 1
ATOM 649 C CA . LEU A 1 84 ? 2.659 15.388 -9.892 1.00 75.50 84 LEU A CA 1
ATOM 650 C C . LEU A 1 84 ? 1.531 16.314 -10.369 1.00 75.50 84 LEU A C 1
ATOM 652 O O . LEU A 1 84 ? 0.520 15.843 -10.890 1.00 75.50 84 LEU A O 1
ATOM 656 N N . GLY A 1 85 ? 1.703 17.626 -10.209 1.00 80.75 85 GLY A N 1
ATOM 657 C CA . GLY A 1 85 ? 0.726 18.637 -10.589 1.00 80.75 85 GLY A CA 1
ATOM 658 C C 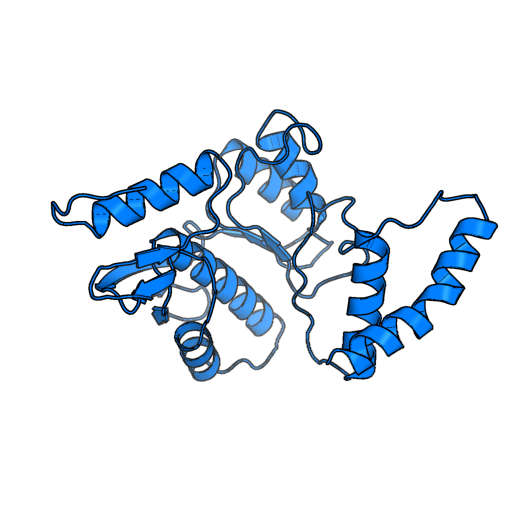. GLY A 1 85 ? 0.085 19.342 -9.397 1.00 80.75 85 GLY A C 1
ATOM 659 O O . GLY A 1 85 ? 0.193 18.944 -8.242 1.00 80.75 85 GLY A O 1
ATOM 660 N N . ASP A 1 86 ? -0.606 20.427 -9.707 1.00 86.50 86 ASP A N 1
ATOM 661 C CA . ASP A 1 86 ? -1.194 21.379 -8.764 1.00 86.50 86 ASP A CA 1
ATOM 662 C C . ASP A 1 86 ? -2.662 21.087 -8.409 1.00 86.50 86 ASP A C 1
ATOM 664 O O . ASP A 1 86 ? -3.261 21.836 -7.640 1.00 86.50 86 ASP A O 1
ATOM 668 N N . SER A 1 87 ? -3.243 20.004 -8.936 1.00 90.19 87 SER A N 1
ATOM 669 C CA . SER A 1 87 ? -4.613 19.580 -8.630 1.00 90.19 87 SER A CA 1
ATOM 670 C C . SER A 1 87 ? -4.678 18.099 -8.269 1.00 90.19 87 SER A C 1
ATOM 672 O O . SER A 1 87 ? -3.861 17.292 -8.724 1.00 90.19 87 SER A O 1
ATOM 674 N N . LEU A 1 88 ? -5.679 17.731 -7.467 1.00 90.38 88 LEU A N 1
ATOM 675 C CA . LEU A 1 88 ? -5.900 16.346 -7.057 1.00 90.38 88 LEU A CA 1
ATOM 676 C C . LEU A 1 88 ? -6.157 15.428 -8.258 1.00 90.38 88 LEU A C 1
ATOM 678 O O . LEU A 1 88 ? -5.687 14.297 -8.273 1.00 90.38 88 LEU A O 1
ATOM 682 N N . GLU A 1 89 ? -6.834 15.917 -9.295 1.00 93.25 89 GLU A N 1
ATOM 683 C CA . GLU A 1 89 ? -7.116 15.166 -10.519 1.00 93.25 89 GLU A CA 1
ATOM 684 C C . GLU A 1 89 ? -5.845 14.882 -11.322 1.00 93.25 89 GLU A C 1
ATOM 686 O O . GLU A 1 89 ? -5.689 13.776 -11.834 1.00 93.25 89 GLU A O 1
ATOM 691 N N . LYS A 1 90 ? -4.906 15.837 -11.408 1.00 92.12 90 LYS A N 1
ATOM 692 C CA . LYS A 1 90 ? -3.605 15.605 -12.063 1.00 92.12 90 LYS A CA 1
ATOM 693 C C . LYS A 1 90 ? -2.803 14.535 -11.325 1.00 92.12 90 LYS A C 1
ATOM 695 O O . LYS A 1 90 ? -2.323 13.589 -11.947 1.00 92.12 90 LYS A O 1
ATOM 700 N N . ILE A 1 91 ? -2.754 14.627 -9.995 1.00 93.25 91 ILE A N 1
ATOM 701 C CA . ILE A 1 91 ? -2.110 13.616 -9.146 1.00 93.25 91 ILE A CA 1
ATOM 702 C C . ILE A 1 91 ? -2.801 12.255 -9.318 1.00 93.25 91 ILE A C 1
ATOM 704 O O . ILE A 1 91 ? -2.132 11.223 -9.404 1.00 93.25 91 ILE A O 1
ATOM 708 N N . ALA A 1 92 ? -4.132 12.239 -9.413 1.00 95.00 92 ALA A N 1
ATOM 709 C CA . ALA A 1 92 ? -4.912 11.031 -9.641 1.00 95.00 92 ALA A CA 1
ATOM 710 C C . ALA A 1 92 ? -4.610 10.384 -10.994 1.00 95.00 92 ALA A C 1
ATOM 712 O O . ALA A 1 92 ? -4.511 9.163 -11.053 1.00 95.00 92 ALA A O 1
ATOM 713 N N . ILE A 1 93 ? -4.408 11.164 -12.061 1.00 95.62 93 ILE A N 1
ATOM 714 C CA . ILE A 1 93 ? -4.009 10.640 -13.378 1.00 95.62 93 ILE A CA 1
ATOM 715 C C . ILE A 1 93 ? -2.657 9.924 -13.285 1.00 95.62 93 ILE A C 1
ATOM 717 O O . ILE A 1 93 ? -2.509 8.824 -13.821 1.00 95.62 93 ILE A O 1
ATOM 721 N N . GLU A 1 94 ? -1.684 10.515 -12.585 1.00 96.12 94 GLU A N 1
ATOM 722 C CA . GLU A 1 94 ? -0.377 9.885 -12.381 1.00 96.12 94 GLU A CA 1
ATOM 723 C C . GLU A 1 94 ? -0.494 8.602 -11.550 1.00 96.12 94 GLU A C 1
ATOM 725 O O . GLU A 1 94 ? 0.013 7.558 -11.959 1.00 96.12 94 GLU A O 1
ATOM 730 N N . LYS A 1 95 ? -1.218 8.633 -10.425 1.00 96.31 95 LYS A N 1
ATOM 731 C CA . LYS A 1 95 ? -1.407 7.464 -9.547 1.00 96.31 95 LYS A CA 1
ATOM 732 C C . LYS A 1 95 ? -2.197 6.340 -10.216 1.00 96.31 95 LYS A C 1
ATOM 734 O O . LYS A 1 95 ? -1.797 5.183 -10.148 1.00 96.31 95 LYS A O 1
ATOM 739 N N . ALA A 1 96 ? -3.261 6.668 -10.945 1.00 97.38 96 ALA A N 1
ATOM 740 C CA . ALA A 1 96 ? -4.067 5.704 -11.694 1.00 97.38 96 ALA A CA 1
ATOM 741 C C . ALA A 1 96 ? -3.309 5.084 -12.887 1.00 97.38 96 ALA A C 1
ATOM 743 O O . ALA A 1 96 ? -3.786 4.132 -13.502 1.00 97.38 96 ALA A O 1
ATOM 744 N N . GLY A 1 97 ? -2.105 5.569 -13.207 1.00 97.56 97 GLY A N 1
ATOM 745 C CA . GLY A 1 97 ? -1.222 4.965 -14.204 1.00 97.56 97 GLY A CA 1
ATOM 746 C C . GLY A 1 97 ? -0.738 3.549 -13.871 1.00 97.56 97 GLY A C 1
ATOM 747 O O . GLY A 1 97 ? -0.229 2.874 -14.767 1.00 97.56 97 GLY A O 1
ATOM 748 N N . ILE A 1 98 ? -0.914 3.086 -12.628 1.00 98.38 98 ILE A N 1
ATOM 749 C CA . ILE A 1 98 ? -0.633 1.694 -12.241 1.00 98.38 98 ILE A CA 1
ATOM 750 C C . ILE A 1 98 ? -1.751 0.724 -12.640 1.00 98.38 98 ILE A C 1
ATOM 752 O O . ILE A 1 98 ? -1.510 -0.477 -12.690 1.00 98.38 98 ILE A O 1
ATOM 756 N N . ILE A 1 99 ? -2.956 1.220 -12.954 1.00 98.56 99 ILE A N 1
ATOM 757 C CA . ILE A 1 99 ? -4.091 0.379 -13.356 1.00 98.56 99 ILE A CA 1
ATOM 758 C C . ILE A 1 99 ? -3.762 -0.281 -14.697 1.00 98.56 99 ILE A C 1
ATOM 760 O O . ILE A 1 99 ? -3.549 0.401 -15.707 1.00 98.56 99 ILE A O 1
ATOM 764 N N . LYS A 1 100 ? -3.715 -1.617 -14.701 1.00 98.38 100 LYS A N 1
ATOM 765 C CA . LYS A 1 100 ? -3.408 -2.435 -15.881 1.00 98.38 100 LYS A CA 1
ATOM 766 C C . LYS A 1 100 ? -4.660 -3.121 -16.417 1.00 98.38 100 LYS A C 1
ATOM 768 O O . LYS A 1 100 ? -5.645 -3.314 -15.712 1.00 98.38 100 LYS A O 1
ATOM 773 N N . ARG A 1 101 ? -4.611 -3.467 -17.704 1.00 98.38 101 ARG A N 1
ATOM 774 C CA . ARG A 1 101 ? -5.749 -4.036 -18.428 1.00 98.38 101 ARG A CA 1
ATOM 775 C C . ARG A 1 101 ? -6.208 -5.347 -17.788 1.00 98.38 101 ARG A C 1
ATOM 777 O O . ARG A 1 101 ? -5.381 -6.245 -17.663 1.00 98.38 101 ARG A O 1
ATOM 784 N N . LYS A 1 102 ? -7.502 -5.466 -17.469 1.00 97.88 102 LYS A N 1
ATOM 785 C CA . LYS A 1 102 ? -8.122 -6.646 -16.834 1.00 97.88 102 LYS A CA 1
ATOM 786 C C . LYS A 1 102 ? -7.535 -7.043 -15.479 1.00 97.88 102 LYS A C 1
ATOM 788 O O . LYS A 1 102 ? -7.749 -8.162 -15.033 1.00 97.88 102 LYS A O 1
ATOM 793 N N . ILE A 1 103 ? -6.791 -6.146 -14.835 1.00 98.50 103 ILE A N 1
ATOM 794 C CA . ILE A 1 103 ? -6.253 -6.380 -13.497 1.00 98.50 103 ILE A CA 1
ATOM 795 C C . ILE A 1 103 ? -7.138 -5.641 -12.494 1.00 98.50 103 ILE A C 1
ATOM 797 O O . ILE A 1 103 ? -7.316 -4.431 -12.660 1.00 98.50 103 ILE A O 1
ATOM 801 N N . PRO A 1 104 ? -7.679 -6.314 -11.465 1.00 98.56 104 PRO A N 1
ATOM 802 C CA . PRO A 1 104 ? -8.523 -5.667 -10.471 1.00 98.56 104 PRO A CA 1
ATOM 803 C C . PRO A 1 104 ? -7.775 -4.554 -9.727 1.00 98.56 104 PRO A C 1
ATOM 805 O O . PRO A 1 104 ? -6.560 -4.613 -9.497 1.00 98.56 104 PRO A O 1
ATOM 808 N N . VAL A 1 105 ? -8.517 -3.524 -9.331 1.00 98.69 105 VAL A N 1
ATOM 809 C CA . VAL A 1 105 ? -8.008 -2.375 -8.587 1.00 98.69 105 VAL A CA 1
ATOM 810 C C . VAL A 1 105 ? -8.883 -2.079 -7.375 1.00 98.69 105 VAL A C 1
ATOM 812 O O . VAL A 1 105 ? -10.107 -2.035 -7.454 1.00 98.69 105 VAL A O 1
ATOM 815 N N . VAL A 1 106 ? -8.235 -1.824 -6.243 1.00 98.81 106 VAL A N 1
ATOM 816 C CA . VAL A 1 106 ? -8.884 -1.433 -4.991 1.00 98.81 106 VAL A CA 1
ATOM 817 C C . VAL A 1 106 ? -8.497 -0.002 -4.669 1.00 98.81 106 VAL A C 1
ATOM 819 O O . VAL A 1 106 ? -7.315 0.338 -4.657 1.00 98.81 106 VAL A O 1
ATOM 822 N N . SER A 1 107 ? -9.479 0.849 -4.398 1.00 98.62 107 SER A N 1
ATOM 823 C CA . SER A 1 107 ? -9.253 2.238 -4.019 1.00 98.62 107 SER A CA 1
ATOM 824 C C . SER A 1 107 ? -9.807 2.535 -2.632 1.00 98.62 107 SER A C 1
ATOM 826 O O . SER A 1 107 ? -10.911 2.113 -2.291 1.00 98.62 107 SER A O 1
ATOM 828 N N . ALA A 1 108 ? -9.049 3.293 -1.841 1.00 97.75 108 ALA A N 1
ATOM 829 C CA . ALA A 1 108 ? -9.563 3.987 -0.665 1.00 97.75 108 ALA A CA 1
ATOM 830 C C . ALA A 1 108 ? -10.712 4.944 -1.055 1.00 97.75 108 ALA A C 1
ATOM 832 O O . ALA A 1 108 ? -10.864 5.258 -2.240 1.00 97.75 108 ALA A O 1
ATOM 833 N N . PRO A 1 109 ? -11.497 5.462 -0.094 1.00 95.69 109 PRO A N 1
ATOM 834 C CA . PRO A 1 109 ? -12.417 6.556 -0.372 1.00 95.69 109 PRO A CA 1
ATOM 835 C C . PRO A 1 109 ? -11.646 7.755 -0.947 1.00 95.69 109 PRO A C 1
ATOM 837 O O . PRO A 1 109 ? -10.547 8.077 -0.496 1.00 95.69 109 PRO A O 1
ATOM 840 N N . GLN A 1 110 ? -12.219 8.421 -1.948 1.00 95.88 110 GLN A N 1
ATOM 841 C CA . GLN A 1 110 ? -11.613 9.583 -2.603 1.00 95.88 110 GLN A CA 1
ATOM 842 C C . GLN A 1 110 ? -12.640 10.704 -2.747 1.00 95.88 110 GLN A C 1
ATOM 844 O O . GLN A 1 110 ? -13.845 10.456 -2.746 1.00 95.88 110 GLN A O 1
ATOM 849 N N . GLU A 1 111 ? -12.158 11.930 -2.946 1.00 94.31 111 GLU A N 1
ATOM 850 C CA . GLU A 1 111 ? -13.001 13.033 -3.411 1.00 94.31 111 GLU A CA 1
ATOM 851 C C . GLU A 1 111 ? -13.585 12.727 -4.801 1.00 94.31 111 GLU A C 1
ATOM 853 O O . GLU A 1 111 ? -12.948 12.055 -5.618 1.00 94.31 111 GLU A O 1
ATOM 858 N N . ASP A 1 112 ? -14.775 13.252 -5.101 1.00 94.75 112 ASP A N 1
ATOM 859 C CA . ASP A 1 112 ? -15.528 12.917 -6.319 1.00 94.75 112 ASP A CA 1
ATOM 860 C C . ASP A 1 112 ? -14.718 13.110 -7.613 1.00 94.75 112 ASP A C 1
ATOM 862 O O . ASP A 1 112 ? -14.773 12.272 -8.518 1.00 94.75 112 ASP A O 1
ATOM 866 N N . GLY A 1 113 ? -13.931 14.190 -7.697 1.00 95.06 113 GLY A N 1
ATOM 867 C CA . GLY A 1 113 ? -13.074 14.480 -8.853 1.00 95.06 113 GLY A CA 1
ATOM 868 C C . GLY A 1 113 ? -11.993 13.417 -9.067 1.00 95.06 113 GLY A C 1
ATOM 869 O O . GLY A 1 113 ? -11.809 12.924 -10.182 1.00 95.06 113 GLY A O 1
ATOM 870 N N . VAL A 1 114 ? -11.336 12.995 -7.986 1.00 96.62 114 VAL A N 1
ATOM 871 C CA . VAL A 1 114 ? -10.319 11.933 -7.992 1.00 96.62 114 VAL A CA 1
ATOM 872 C C . VAL A 1 114 ? -10.950 10.584 -8.314 1.00 96.62 114 VAL A C 1
ATOM 874 O O . VAL A 1 114 ? -10.455 9.852 -9.174 1.00 96.62 114 VAL A O 1
ATOM 877 N N . LEU A 1 115 ? -12.072 10.263 -7.665 1.00 97.56 115 LEU A N 1
ATOM 878 C CA . LEU A 1 115 ? -12.762 8.999 -7.874 1.00 97.56 115 LEU A CA 1
ATOM 879 C C . LEU A 1 115 ? -13.221 8.850 -9.325 1.00 97.56 115 LEU A C 1
ATOM 881 O O . LEU A 1 115 ? -13.132 7.761 -9.889 1.00 97.56 115 LEU A O 1
ATOM 885 N N . LYS A 1 116 ? -13.670 9.941 -9.954 1.00 98.06 116 LYS A N 1
ATOM 886 C CA . LYS A 1 116 ? -14.044 9.953 -11.371 1.00 98.06 116 LYS A CA 1
ATOM 887 C C . LYS A 1 116 ? -12.869 9.578 -12.277 1.00 98.06 116 LYS A C 1
ATOM 889 O O . LYS A 1 116 ? -13.064 8.803 -13.211 1.00 98.06 116 LYS A O 1
ATOM 894 N N . VAL A 1 117 ? -11.662 10.076 -11.995 1.00 98.25 117 VAL A N 1
ATOM 895 C CA . VAL A 1 117 ? -10.446 9.715 -12.747 1.00 98.25 117 VAL A CA 1
ATOM 896 C C . VAL A 1 117 ? -10.140 8.224 -12.604 1.00 98.25 117 VAL A C 1
ATOM 898 O O . VAL A 1 117 ? -9.908 7.550 -13.606 1.00 98.25 117 VAL A O 1
ATOM 901 N N . ILE A 1 118 ? -10.191 7.693 -11.379 1.00 98.44 118 ILE A N 1
ATOM 902 C CA . ILE A 1 118 ? -9.934 6.270 -11.112 1.00 98.44 118 ILE A CA 1
ATOM 903 C C . ILE A 1 118 ? -10.986 5.390 -11.800 1.00 98.44 118 ILE A C 1
ATOM 905 O O . ILE A 1 118 ? -10.620 4.438 -12.484 1.00 98.44 118 ILE A O 1
ATOM 909 N N . LYS A 1 119 ? -12.277 5.738 -11.689 1.00 98.56 119 LYS A N 1
ATOM 910 C CA . LYS A 1 119 ? -13.390 5.035 -12.352 1.00 98.56 119 LYS A CA 1
ATOM 911 C C . LYS A 1 119 ? -13.223 5.013 -13.868 1.00 98.56 119 LYS A C 1
ATOM 913 O O . LYS A 1 119 ? -13.353 3.952 -14.473 1.00 98.56 119 LYS A O 1
ATOM 918 N N . GLN A 1 120 ? -12.887 6.152 -14.476 1.00 98.50 120 GLN A N 1
ATOM 919 C CA . GLN A 1 120 ? -12.638 6.216 -15.916 1.00 98.50 120 GLN A CA 1
ATOM 920 C C . GLN A 1 120 ? -11.459 5.324 -16.309 1.00 98.50 120 GLN A C 1
ATOM 922 O O . GLN A 1 120 ? -11.572 4.526 -17.232 1.00 98.50 120 GLN A O 1
ATOM 927 N N . LYS A 1 121 ? -10.344 5.407 -15.576 1.00 98.44 121 LYS A N 1
ATOM 928 C CA . LYS A 1 121 ? -9.141 4.635 -15.887 1.00 98.44 121 LYS A CA 1
ATOM 929 C C . LYS A 1 121 ? -9.349 3.127 -15.730 1.00 98.44 121 LYS A C 1
ATOM 931 O O . LYS A 1 121 ? -8.852 2.368 -16.557 1.00 98.44 121 LYS A O 1
ATOM 936 N N . ALA A 1 122 ? -10.086 2.706 -14.702 1.00 98.56 122 ALA A N 1
ATOM 937 C CA . ALA A 1 122 ? -10.482 1.315 -14.512 1.00 98.56 122 ALA A CA 1
ATOM 938 C C . ALA A 1 122 ? -11.392 0.835 -15.653 1.00 98.56 122 ALA A C 1
ATOM 940 O O . ALA A 1 122 ? -11.125 -0.207 -16.245 1.00 98.56 122 ALA A O 1
ATOM 941 N N . SER A 1 123 ? -12.387 1.642 -16.040 1.00 98.56 123 SER A N 1
ATOM 942 C CA . SER A 1 123 ? -13.267 1.344 -17.175 1.00 98.56 123 SER A CA 1
ATOM 943 C C . SER A 1 123 ? -12.497 1.206 -18.492 1.00 98.56 123 SER A C 1
ATOM 945 O O . SER A 1 123 ? -12.719 0.248 -19.227 1.00 98.56 123 SER A O 1
ATOM 947 N N . ASP A 1 124 ? -11.575 2.124 -18.794 1.00 98.44 124 ASP A N 1
ATOM 948 C CA . ASP A 1 124 ? -10.756 2.081 -20.016 1.00 98.44 124 ASP A CA 1
ATOM 949 C C . ASP A 1 124 ? -9.849 0.839 -20.060 1.00 98.44 124 ASP A C 1
ATOM 951 O O . ASP A 1 124 ? -9.512 0.326 -21.129 1.00 98.44 124 ASP A O 1
ATOM 955 N N . ALA A 1 125 ? -9.430 0.367 -18.885 1.00 98.31 125 ALA A N 1
ATOM 956 C CA . ALA A 1 125 ? -8.598 -0.812 -18.718 1.00 98.31 125 ALA A CA 1
ATOM 957 C C . ALA A 1 125 ? -9.406 -2.119 -18.646 1.00 98.31 125 ALA A C 1
ATOM 959 O O . ALA A 1 125 ? -8.785 -3.179 -18.591 1.00 98.31 125 ALA A O 1
ATOM 960 N N . ASP A 1 126 ? -10.743 -2.084 -18.663 1.00 98.38 126 ASP A N 1
ATOM 961 C CA . ASP A 1 126 ? -11.579 -3.269 -18.401 1.00 98.38 126 ASP A CA 1
ATOM 962 C C . ASP A 1 126 ? -11.200 -3.933 -17.058 1.00 98.38 126 ASP A C 1
ATOM 964 O O . ASP A 1 126 ? -11.088 -5.150 -16.949 1.00 98.38 126 ASP A O 1
ATOM 968 N N . ALA A 1 127 ? -10.874 -3.106 -16.061 1.00 98.38 127 ALA A N 1
ATOM 969 C CA . ALA A 1 127 ? -10.430 -3.511 -14.735 1.00 98.38 127 ALA A CA 1
ATOM 970 C C . ALA A 1 127 ? -11.586 -3.411 -13.737 1.00 98.38 127 ALA A C 1
ATOM 972 O O . ALA A 1 127 ? -12.251 -2.375 -13.646 1.00 98.38 127 ALA A O 1
ATOM 973 N N . GLU A 1 128 ? -11.798 -4.466 -12.951 1.00 98.31 128 GLU A N 1
ATOM 974 C CA . GLU A 1 128 ? -12.771 -4.434 -11.864 1.00 98.31 128 GLU A CA 1
ATOM 975 C C . GLU A 1 128 ? -12.302 -3.470 -10.769 1.00 98.31 128 GLU A C 1
ATOM 977 O O . GLU A 1 128 ? -11.206 -3.616 -10.227 1.00 98.31 128 GLU A O 1
ATOM 982 N N . LEU A 1 129 ? -13.133 -2.475 -10.453 1.00 98.62 129 LEU A N 1
ATOM 983 C CA . LEU A 1 129 ? -12.859 -1.501 -9.403 1.00 98.62 129 LEU A CA 1
ATOM 984 C C . LEU A 1 129 ? -13.668 -1.822 -8.145 1.00 98.62 129 LEU A C 1
ATOM 986 O O . LEU A 1 129 ? -14.888 -1.983 -8.191 1.00 98.62 129 LEU A O 1
ATOM 990 N N . THR A 1 130 ? -12.968 -1.817 -7.017 1.00 98.69 130 THR A N 1
ATOM 991 C CA . THR A 1 130 ? -13.527 -1.917 -5.670 1.00 98.69 130 THR A CA 1
ATOM 992 C C . THR A 1 130 ? -13.183 -0.655 -4.891 1.00 98.69 130 THR A C 1
ATOM 994 O O . THR A 1 130 ? -12.009 -0.312 -4.757 1.00 98.69 130 THR A O 1
ATOM 997 N N . VAL A 1 131 ? -14.179 0.044 -4.356 1.00 98.44 131 VAL A N 1
ATOM 998 C CA . VAL A 1 131 ? -14.011 1.304 -3.626 1.00 98.44 131 VAL A CA 1
ATOM 999 C C . VAL A 1 131 ? -14.418 1.122 -2.167 1.00 98.44 131 VAL A C 1
ATOM 1001 O O . VAL A 1 131 ? -15.570 0.818 -1.853 1.00 98.44 131 VAL A O 1
ATOM 1004 N N . ILE A 1 132 ? -13.484 1.351 -1.246 1.00 98.12 132 ILE A N 1
ATOM 1005 C CA . ILE A 1 132 ? -13.786 1.362 0.188 1.00 98.12 132 ILE A CA 1
ATOM 1006 C C . ILE A 1 132 ? -14.772 2.504 0.488 1.00 98.12 132 ILE A C 1
ATOM 1008 O O . ILE A 1 132 ? -14.633 3.615 -0.019 1.00 98.12 132 ILE A O 1
ATOM 1012 N N . GLY A 1 133 ? -15.788 2.222 1.299 1.00 94.56 133 GLY A N 1
ATOM 1013 C CA . GLY A 1 133 ? -16.906 3.115 1.604 1.00 94.56 133 GLY A CA 1
ATOM 1014 C C . GLY A 1 133 ? -18.035 3.122 0.565 1.00 94.56 133 GLY A C 1
ATOM 1015 O O . GLY A 1 133 ? -19.017 3.826 0.777 1.00 94.56 133 GLY A O 1
ATOM 1016 N N . GLN A 1 134 ? -17.915 2.377 -0.543 1.00 95.62 134 GLN A N 1
ATOM 1017 C CA . GLN A 1 134 ? -19.016 2.142 -1.498 1.00 95.62 134 GLN A CA 1
ATOM 1018 C C . GLN A 1 134 ? -19.276 0.644 -1.676 1.00 95.62 134 GLN A C 1
ATOM 1020 O O . GLN A 1 134 ? -20.413 0.199 -1.585 1.00 95.62 134 GLN A O 1
ATOM 1025 N N . ASP A 1 135 ? -18.215 -0.125 -1.915 1.00 97.38 135 ASP A N 1
ATOM 1026 C CA . ASP A 1 135 ? -18.270 -1.570 -2.130 1.00 97.38 135 ASP A CA 1
ATOM 1027 C C . ASP A 1 135 ? -17.972 -2.368 -0.858 1.00 97.38 135 ASP A C 1
ATOM 1029 O O . ASP A 1 135 ? -18.529 -3.445 -0.658 1.00 97.38 135 ASP A O 1
ATOM 1033 N N . LEU A 1 136 ? -17.060 -1.857 -0.025 1.00 97.56 136 LEU A N 1
ATOM 1034 C CA . LEU A 1 136 ? -16.690 -2.437 1.266 1.00 97.56 136 LEU A CA 1
ATOM 1035 C C . LEU A 1 136 ? -16.843 -1.377 2.347 1.00 97.56 136 LEU A C 1
ATOM 1037 O O . LEU A 1 136 ? -16.238 -0.310 2.255 1.00 97.56 136 LEU A O 1
ATOM 1041 N N . GLU A 1 137 ? -17.595 -1.680 3.394 1.00 97.56 137 GLU A N 1
ATOM 1042 C CA . GLU A 1 137 ? -17.867 -0.741 4.481 1.00 97.56 137 GLU A CA 1
ATOM 1043 C C . GLU A 1 137 ? -17.195 -1.199 5.768 1.00 97.56 137 GLU A C 1
ATOM 1045 O O . GLU A 1 137 ? -17.292 -2.366 6.145 1.00 97.56 137 GLU A O 1
ATOM 1050 N N . TRP A 1 138 ? -16.539 -0.280 6.473 1.00 97.75 138 TRP A N 1
ATOM 1051 C CA . TRP A 1 138 ? -15.940 -0.559 7.772 1.00 97.75 138 TRP A CA 1
ATOM 1052 C C . TRP A 1 138 ? -16.554 0.304 8.867 1.00 97.75 138 TRP A C 1
ATOM 1054 O O . TRP A 1 138 ? -16.978 1.434 8.631 1.00 97.75 138 TRP A O 1
ATOM 1064 N N . THR A 1 139 ? -16.577 -0.229 10.084 1.00 97.94 139 THR A N 1
ATOM 1065 C CA . THR A 1 139 ? -17.063 0.469 11.277 1.00 97.94 139 THR A CA 1
ATOM 1066 C C . THR A 1 139 ? -16.044 0.330 12.399 1.00 97.94 139 THR A C 1
ATOM 1068 O O . THR A 1 139 ? -15.691 -0.778 12.797 1.00 97.94 139 THR A O 1
ATOM 1071 N N . ALA A 1 140 ? -15.560 1.460 12.917 1.00 96.94 140 ALA A N 1
ATOM 1072 C CA . ALA A 1 140 ? -14.727 1.471 14.117 1.00 96.94 140 ALA A CA 1
ATOM 1073 C C . ALA A 1 140 ? -15.569 1.109 15.347 1.00 96.94 140 ALA A C 1
ATOM 1075 O O . ALA A 1 140 ? -16.649 1.670 15.530 1.00 96.94 140 ALA A O 1
ATOM 1076 N N . LEU A 1 141 ? -15.052 0.223 16.199 1.00 96.38 141 LEU A N 1
ATOM 1077 C CA . LEU A 1 141 ? -15.732 -0.214 17.418 1.00 96.38 141 LEU A CA 1
ATOM 1078 C C . LEU A 1 141 ? -15.040 0.332 18.668 1.00 96.38 141 LEU A C 1
ATOM 1080 O O . LEU A 1 141 ? -15.575 1.189 19.366 1.00 96.38 141 LEU A O 1
ATOM 1084 N N . GLU A 1 142 ? -13.829 -0.152 18.937 1.00 93.81 142 GLU A N 1
ATOM 1085 C CA . GLU A 1 142 ? -13.082 0.123 20.164 1.00 93.81 142 GLU A CA 1
ATOM 1086 C C . GLU A 1 142 ? -11.676 0.616 19.816 1.00 93.81 142 GLU A C 1
ATOM 1088 O O . GLU A 1 142 ? -11.107 0.240 18.793 1.00 93.81 142 GLU A O 1
ATOM 1093 N N . SER A 1 143 ? -11.093 1.461 20.663 1.00 93.31 143 SER A N 1
ATOM 1094 C CA . SER A 1 143 ? -9.730 1.965 20.483 1.00 93.31 143 SER A CA 1
ATOM 1095 C C . SER A 1 143 ? -9.069 2.191 21.835 1.00 93.31 143 SER A C 1
ATOM 1097 O O . SER A 1 143 ? -9.701 2.680 22.774 1.00 93.31 143 SER A O 1
ATOM 1099 N N . ASN A 1 144 ? -7.797 1.823 21.943 1.00 91.50 144 ASN A N 1
ATOM 1100 C CA . ASN A 1 144 ? -6.953 2.093 23.099 1.00 91.50 144 ASN A CA 1
ATOM 1101 C C . ASN A 1 144 ? -5.501 2.342 22.644 1.00 91.50 144 ASN A C 1
ATOM 1103 O O . ASN A 1 144 ? -5.218 2.440 21.455 1.00 91.50 144 ASN A O 1
ATOM 1107 N N . TYR A 1 145 ? -4.563 2.467 23.586 1.00 90.94 145 TYR A N 1
ATOM 1108 C CA . TYR A 1 145 ? -3.153 2.723 23.266 1.00 90.94 145 TYR A CA 1
ATOM 1109 C C . TYR A 1 145 ? -2.419 1.540 22.598 1.00 90.94 145 TYR A C 1
ATOM 1111 O O . TYR A 1 145 ? -1.304 1.729 22.125 1.00 90.94 145 TYR A O 1
ATOM 1119 N N . GLU A 1 146 ? -3.012 0.343 22.548 1.00 92.75 146 GLU A N 1
ATOM 1120 C CA . GLU A 1 146 ? -2.469 -0.827 21.838 1.00 92.75 146 GLU A CA 1
ATOM 1121 C C . GLU A 1 146 ? -2.945 -0.925 20.386 1.00 92.75 146 GLU A C 1
ATOM 1123 O O . GLU A 1 146 ? -2.377 -1.698 19.618 1.00 92.75 146 GLU A O 1
ATOM 1128 N N . GLY A 1 147 ? -4.011 -0.215 20.006 1.00 95.75 147 GLY A N 1
ATOM 1129 C CA . GLY A 1 147 ? -4.624 -0.382 18.694 1.00 95.75 147 GLY A CA 1
ATOM 1130 C C . GLY A 1 147 ? -6.126 -0.145 18.677 1.00 95.75 147 GLY A C 1
ATOM 1131 O O . GL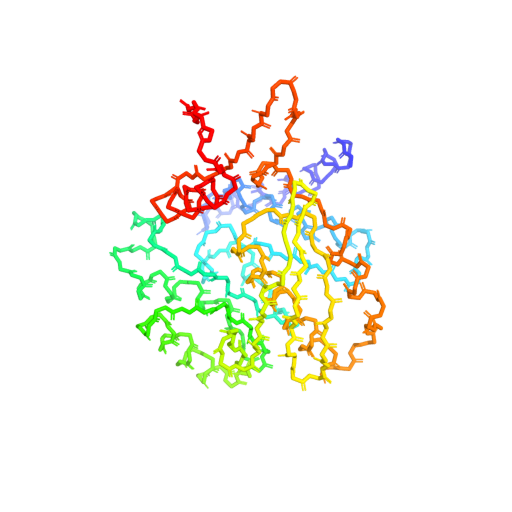Y A 1 147 ? -6.700 0.501 19.556 1.00 95.75 147 GLY A O 1
ATOM 1132 N N . GLN A 1 148 ? -6.753 -0.659 17.626 1.00 97.25 148 GLN A N 1
ATOM 1133 C CA . GLN A 1 148 ? -8.151 -0.416 17.301 1.00 97.25 148 GLN A CA 1
ATOM 1134 C C . GLN A 1 148 ? -8.838 -1.717 16.881 1.00 97.25 148 GLN A C 1
ATOM 1136 O O . GLN A 1 148 ? -8.273 -2.512 16.128 1.00 97.25 148 GLN A O 1
ATOM 1141 N N . ARG A 1 149 ? -10.081 -1.902 17.329 1.00 98.19 149 ARG A N 1
ATOM 1142 C CA . ARG A 1 149 ? -10.998 -2.933 16.842 1.00 98.19 149 ARG A CA 1
ATOM 1143 C C . ARG A 1 149 ? -11.961 -2.328 15.832 1.00 98.19 149 ARG A C 1
ATOM 1145 O O . ARG A 1 149 ? -12.534 -1.263 16.081 1.00 98.19 149 ARG A O 1
ATOM 1152 N N . PHE A 1 150 ? -12.170 -3.013 14.720 1.00 98.44 150 PHE A N 1
ATOM 1153 C CA . PHE A 1 150 ? -13.111 -2.593 13.692 1.00 98.44 150 PHE A CA 1
ATOM 1154 C C . PHE A 1 150 ? -13.744 -3.793 12.999 1.00 98.44 150 PHE A C 1
ATOM 1156 O O . PHE A 1 150 ? -13.145 -4.865 12.904 1.00 98.44 150 PHE A O 1
ATOM 1163 N N . GLU A 1 151 ? -14.950 -3.584 12.491 1.00 98.31 151 GLU A N 1
ATOM 1164 C CA . GLU A 1 151 ? -15.602 -4.518 11.585 1.00 98.31 151 GLU A CA 1
ATOM 1165 C C . GLU A 1 151 ? -15.434 -4.049 10.142 1.00 98.31 151 GLU A C 1
ATOM 1167 O O . GLU A 1 151 ? -15.453 -2.848 9.869 1.00 98.31 151 GLU A O 1
ATOM 1172 N N . LEU A 1 152 ? -15.307 -4.998 9.218 1.00 98.44 152 LEU A N 1
ATOM 1173 C CA . LEU A 1 152 ? -15.319 -4.759 7.778 1.00 98.44 152 LEU A CA 1
ATOM 1174 C C . LEU A 1 152 ? -16.328 -5.699 7.119 1.00 98.44 152 LEU A C 1
ATOM 1176 O O . LEU A 1 152 ? -16.209 -6.921 7.208 1.00 98.44 152 LEU A O 1
ATOM 1180 N N . ALA A 1 153 ? -17.307 -5.129 6.427 1.00 98.31 153 ALA A N 1
ATOM 1181 C CA . ALA A 1 153 ? -18.165 -5.838 5.495 1.00 98.31 153 ALA A CA 1
ATOM 1182 C C . ALA A 1 153 ? -17.468 -5.894 4.128 1.00 98.31 153 ALA A C 1
ATOM 1184 O O . ALA A 1 153 ? -17.517 -4.936 3.358 1.00 98.31 153 ALA A O 1
ATOM 1185 N N . GLY A 1 154 ? -16.782 -7.009 3.877 1.00 95.75 154 GLY A N 1
ATOM 1186 C CA . GLY A 1 154 ? -16.190 -7.364 2.593 1.00 95.75 154 GLY A CA 1
ATOM 1187 C C . GLY A 1 154 ? -17.234 -7.794 1.559 1.00 95.75 154 GLY A C 1
ATOM 1188 O O . GLY A 1 154 ? -18.404 -8.014 1.889 1.00 95.75 154 GLY A O 1
ATOM 1189 N N . ARG A 1 155 ? -16.805 -7.974 0.306 1.00 94.75 155 ARG A N 1
ATOM 1190 C CA . ARG A 1 155 ? -17.634 -8.579 -0.750 1.00 94.75 155 ARG A CA 1
ATOM 1191 C C . ARG A 1 155 ? -17.799 -10.079 -0.545 1.00 94.75 155 ARG A C 1
ATOM 1193 O O . ARG A 1 155 ? -18.848 -10.628 -0.872 1.00 94.75 155 ARG A O 1
ATOM 1200 N N . LEU A 1 156 ? -16.765 -10.739 -0.024 1.00 95.12 156 LEU A N 1
ATOM 1201 C CA . LEU A 1 156 ? -16.756 -12.185 0.177 1.00 95.12 156 LEU A CA 1
ATOM 1202 C C . LEU A 1 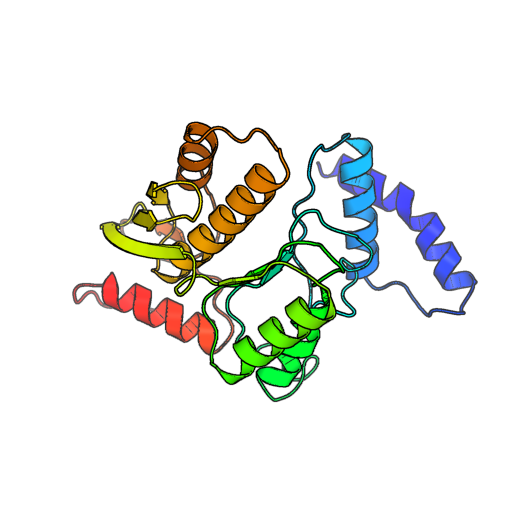156 ? -17.120 -12.547 1.614 1.00 95.12 156 LEU A C 1
ATOM 1204 O O . LEU A 1 156 ? -17.814 -13.536 1.851 1.00 95.12 156 LEU A O 1
ATOM 1208 N N . MET A 1 157 ? -16.620 -11.777 2.582 1.00 95.12 157 MET A N 1
ATOM 1209 C CA . MET A 1 157 ? -16.710 -12.117 4.000 1.00 95.12 157 MET A CA 1
ATOM 1210 C C . MET A 1 157 ? -16.929 -10.883 4.877 1.00 95.12 157 MET A C 1
ATOM 1212 O O . MET A 1 157 ? -16.627 -9.756 4.503 1.00 95.12 157 MET A O 1
ATOM 1216 N N . ARG A 1 158 ? -17.429 -11.103 6.097 1.00 97.69 158 ARG A N 1
ATOM 1217 C CA . ARG A 1 158 ? -17.400 -10.099 7.167 1.00 97.69 158 ARG A CA 1
ATOM 1218 C C . ARG A 1 158 ? -16.240 -10.392 8.103 1.00 97.69 158 ARG A C 1
ATOM 1220 O O . ARG A 1 158 ? -16.000 -11.550 8.440 1.00 97.69 158 ARG A O 1
ATOM 1227 N N . TYR A 1 159 ? -15.557 -9.345 8.535 1.00 98.00 159 TYR A N 1
ATOM 1228 C CA . TYR A 1 159 ? -14.388 -9.431 9.394 1.00 98.00 159 TYR A CA 1
ATOM 1229 C C . TYR A 1 159 ? -14.617 -8.635 10.673 1.00 98.00 159 TYR A C 1
ATOM 1231 O O . TYR A 1 159 ? -15.140 -7.527 10.620 1.00 98.00 159 TYR A O 1
ATOM 1239 N N . ASP A 1 160 ? -14.172 -9.191 11.793 1.00 97.69 160 ASP A N 1
ATOM 1240 C CA . ASP A 1 160 ? -13.995 -8.503 13.072 1.00 97.69 160 ASP A CA 1
ATOM 1241 C C . ASP A 1 160 ? -12.502 -8.569 13.393 1.00 97.69 160 ASP A C 1
ATOM 1243 O O . ASP A 1 160 ? -11.919 -9.657 13.470 1.00 97.69 160 ASP A O 1
ATOM 1247 N N . LEU A 1 161 ? -11.859 -7.406 13.433 1.00 98.31 161 LEU A N 1
ATOM 1248 C CA . LEU A 1 161 ? -10.414 -7.286 13.328 1.00 98.31 161 LEU A CA 1
ATOM 1249 C C . LEU A 1 161 ? -9.858 -6.379 14.410 1.00 98.31 161 LEU A C 1
ATOM 1251 O O . LEU A 1 161 ? -10.393 -5.310 14.696 1.00 98.31 161 LEU A O 1
ATOM 1255 N N . TRP A 1 162 ? -8.709 -6.785 14.941 1.00 98.38 162 TRP A N 1
ATOM 1256 C CA . TRP A 1 162 ? -7.847 -5.945 15.756 1.00 98.38 162 TRP A CA 1
ATOM 1257 C C . TRP A 1 162 ? -6.633 -5.520 14.933 1.00 98.38 162 TRP A C 1
ATOM 1259 O O . TRP A 1 162 ? -5.953 -6.385 14.384 1.00 98.38 162 TRP A O 1
ATOM 1269 N N . ILE A 1 163 ? -6.333 -4.221 14.871 1.00 98.38 163 ILE A N 1
ATOM 1270 C CA . ILE A 1 163 ? -5.111 -3.688 14.258 1.00 98.38 163 ILE A CA 1
ATOM 1271 C C . ILE A 1 163 ? -4.290 -2.911 15.296 1.00 98.38 163 ILE A C 1
ATOM 1273 O O . ILE A 1 163 ? -4.812 -1.976 15.909 1.00 98.38 163 ILE A O 1
ATOM 1277 N N . PRO A 1 164 ? -2.998 -3.235 15.491 1.00 97.31 164 PRO A N 1
ATOM 1278 C CA . PRO A 1 164 ? -2.137 -2.576 16.475 1.00 97.31 164 PRO A CA 1
ATOM 1279 C C . PRO A 1 164 ? -1.562 -1.240 15.964 1.00 97.31 164 PRO A C 1
ATOM 1281 O O . PRO A 1 164 ? -0.391 -0.932 16.167 1.00 97.31 164 PRO A O 1
ATOM 1284 N N . LEU A 1 165 ? -2.374 -0.457 15.250 1.00 96.69 165 LEU A N 1
ATOM 1285 C CA . LEU A 1 165 ? -2.025 0.871 14.748 1.00 96.69 165 LEU A CA 1
ATOM 1286 C C . LEU A 1 165 ? -3.084 1.880 15.183 1.00 96.69 165 LEU A C 1
ATOM 1288 O O . LEU A 1 165 ? -4.277 1.569 15.215 1.00 96.69 165 LEU A O 1
ATOM 1292 N N . LEU A 1 166 ? -2.649 3.102 15.486 1.00 94.81 166 LEU A N 1
ATOM 1293 C CA . LEU A 1 166 ? -3.517 4.179 15.957 1.00 94.81 166 LEU A CA 1
ATOM 1294 C C . LEU A 1 166 ? -3.965 5.094 14.813 1.00 94.81 166 LEU A C 1
ATOM 1296 O O . LEU A 1 166 ? -3.278 5.258 13.806 1.00 94.81 166 LEU A O 1
ATOM 1300 N N . GLY A 1 167 ? -5.131 5.716 14.997 1.00 92.88 167 GLY A N 1
ATOM 1301 C CA . GLY A 1 167 ? -5.750 6.620 14.032 1.00 92.88 167 GLY A CA 1
ATOM 1302 C C . GLY A 1 167 ? -6.677 5.905 13.046 1.00 92.88 167 GLY A C 1
ATOM 1303 O O . GLY A 1 167 ? -6.330 4.889 12.444 1.00 92.88 167 GLY A O 1
ATOM 1304 N N . LYS A 1 168 ? -7.872 6.469 12.829 1.00 92.62 168 LYS A N 1
ATOM 1305 C CA . LYS A 1 168 ? -8.919 5.877 11.968 1.00 92.62 168 LYS A CA 1
ATOM 1306 C C . LYS A 1 168 ? -8.486 5.670 10.515 1.00 92.62 168 LYS A C 1
ATOM 1308 O O . LYS A 1 168 ? -8.993 4.784 9.842 1.00 92.62 168 LYS A O 1
ATOM 1313 N N . HIS A 1 169 ? -7.524 6.459 10.037 1.00 92.19 169 HIS A N 1
ATOM 1314 C CA . HIS A 1 169 ? -6.941 6.286 8.705 1.00 92.19 169 HIS A CA 1
ATOM 1315 C C . HIS A 1 169 ? -6.268 4.919 8.523 1.00 92.19 169 HIS A C 1
ATOM 1317 O O . HIS A 1 169 ? -6.201 4.420 7.406 1.00 92.19 169 HIS A O 1
ATOM 1323 N N . GLN A 1 170 ? -5.820 4.281 9.607 1.00 95.75 170 GLN A N 1
ATOM 1324 C CA . GLN A 1 170 ? -5.261 2.935 9.538 1.00 95.75 170 GLN A CA 1
ATOM 1325 C C . GLN A 1 170 ? -6.334 1.860 9.346 1.00 95.75 170 GLN A C 1
ATOM 1327 O O . GLN A 1 170 ? -6.051 0.843 8.724 1.00 95.75 170 GLN A O 1
ATOM 1332 N N . LEU A 1 171 ? -7.573 2.097 9.795 1.00 97.12 171 LEU A N 1
ATOM 1333 C CA . LEU A 1 171 ? -8.708 1.207 9.512 1.00 97.12 171 LEU A CA 1
ATOM 1334 C C . LEU A 1 171 ? -9.060 1.235 8.021 1.00 97.12 171 LEU A C 1
ATOM 1336 O O . LEU A 1 171 ? -9.316 0.201 7.410 1.00 97.12 171 LEU A O 1
ATOM 1340 N N . GLU A 1 172 ? -8.998 2.419 7.411 1.00 96.44 172 GLU A N 1
ATOM 1341 C CA . GLU A 1 172 ? -9.169 2.601 5.968 1.00 96.44 172 GLU A CA 1
ATOM 1342 C C . GLU A 1 172 ? -8.048 1.914 5.174 1.00 96.44 172 GLU A C 1
ATOM 1344 O O . GLU A 1 172 ? -8.334 1.136 4.265 1.00 96.44 172 GLU A O 1
ATOM 1349 N N . ASN A 1 173 ? -6.782 2.113 5.562 1.00 96.94 173 ASN A N 1
ATOM 1350 C CA . ASN A 1 173 ? -5.642 1.420 4.950 1.00 96.94 173 ASN A CA 1
ATOM 1351 C C . ASN A 1 173 ? -5.772 -0.107 5.065 1.00 96.94 173 ASN A C 1
ATOM 1353 O O . ASN A 1 173 ? -5.545 -0.826 4.091 1.00 96.94 173 ASN A O 1
ATOM 1357 N N . ALA A 1 174 ? -6.177 -0.607 6.236 1.00 98.12 174 ALA A N 1
ATOM 1358 C CA . ALA A 1 174 ? -6.431 -2.027 6.451 1.00 98.12 174 ALA A CA 1
ATOM 1359 C C . ALA A 1 174 ? -7.570 -2.541 5.561 1.00 98.12 174 ALA A C 1
ATOM 1361 O O . ALA A 1 174 ? -7.467 -3.628 5.000 1.00 98.12 174 ALA A O 1
ATOM 1362 N N . SER A 1 175 ? -8.620 -1.741 5.372 1.00 98.44 175 SER A N 1
ATOM 1363 C CA . SER A 1 175 ? -9.742 -2.076 4.490 1.00 98.44 175 SER A CA 1
ATOM 1364 C C . SER A 1 175 ? -9.308 -2.181 3.027 1.00 98.44 175 SER A C 1
ATOM 1366 O O . SER A 1 175 ? -9.714 -3.116 2.344 1.00 98.44 175 SER A O 1
ATOM 1368 N N . VAL A 1 176 ? -8.424 -1.292 2.551 1.00 98.56 176 VAL A N 1
ATOM 1369 C CA . VAL A 1 176 ? -7.814 -1.408 1.211 1.00 98.56 176 VAL A CA 1
ATOM 1370 C C . VAL A 1 176 ? -6.998 -2.695 1.096 1.00 98.56 176 VAL A C 1
ATOM 1372 O O . VAL A 1 176 ? -7.150 -3.426 0.120 1.00 98.56 176 VAL A O 1
ATOM 1375 N N . ALA A 1 177 ? -6.167 -3.005 2.096 1.00 98.44 177 ALA A N 1
ATOM 1376 C CA . ALA A 1 177 ? -5.378 -4.235 2.105 1.00 98.44 177 ALA A CA 1
ATOM 1377 C C . ALA A 1 177 ? -6.270 -5.488 2.056 1.00 98.44 177 ALA A C 1
ATOM 1379 O O . ALA A 1 177 ? -5.989 -6.412 1.299 1.00 98.44 177 ALA A O 1
ATOM 1380 N N . ILE A 1 178 ? -7.379 -5.509 2.800 1.00 98.44 178 ILE A N 1
ATOM 1381 C CA . ILE A 1 178 ? -8.331 -6.628 2.774 1.00 98.44 178 ILE A CA 1
ATOM 1382 C C . ILE A 1 178 ? -9.075 -6.694 1.441 1.00 98.44 178 ILE A C 1
ATOM 1384 O O . ILE A 1 178 ? -9.235 -7.787 0.911 1.00 98.44 178 ILE A O 1
ATOM 1388 N N . GLY A 1 179 ? -9.449 -5.560 0.846 1.00 98.50 179 GLY A N 1
ATOM 1389 C CA . GLY A 1 179 ? -10.014 -5.537 -0.504 1.00 98.50 179 GLY A CA 1
ATOM 1390 C C . GLY A 1 179 ? -9.063 -6.146 -1.541 1.00 98.50 179 GLY A C 1
ATOM 1391 O O . GLY A 1 179 ? -9.505 -6.873 -2.427 1.00 98.50 179 GLY A O 1
ATOM 1392 N N . ILE A 1 180 ? -7.749 -5.914 -1.410 1.00 98.62 180 ILE A N 1
ATOM 1393 C CA . ILE A 1 180 ? -6.735 -6.547 -2.273 1.00 98.62 180 ILE A CA 1
ATOM 1394 C C . ILE A 1 180 ? -6.713 -8.063 -2.051 1.00 98.62 180 ILE A C 1
ATOM 1396 O O . ILE A 1 180 ? -6.644 -8.829 -3.010 1.00 98.62 180 ILE A O 1
ATOM 1400 N N . ILE A 1 181 ? -6.805 -8.506 -0.797 1.00 98.38 181 ILE A N 1
ATOM 1401 C CA . ILE A 1 181 ? -6.876 -9.930 -0.457 1.00 98.38 181 ILE A CA 1
ATOM 1402 C C . ILE A 1 181 ? -8.151 -10.577 -1.015 1.00 98.38 181 ILE A C 1
ATOM 1404 O O . ILE A 1 181 ? -8.065 -11.664 -1.577 1.00 98.38 181 ILE A O 1
ATOM 1408 N N . GLU A 1 182 ? -9.317 -9.934 -0.917 1.00 98.38 182 GLU A N 1
ATOM 1409 C CA . GLU A 1 182 ? -10.558 -10.454 -1.508 1.00 98.38 182 GLU A CA 1
ATOM 1410 C C . GLU A 1 182 ? -10.479 -10.536 -3.041 1.00 98.38 182 GLU A C 1
ATOM 1412 O O . GLU A 1 182 ? -10.970 -11.505 -3.624 1.00 98.38 182 GLU A O 1
ATOM 1417 N N . ALA A 1 183 ? -9.808 -9.580 -3.695 1.00 98.19 183 ALA A N 1
ATOM 1418 C CA . ALA A 1 183 ? -9.543 -9.646 -5.131 1.00 98.19 183 ALA A CA 1
ATOM 1419 C C . ALA A 1 183 ? -8.645 -10.846 -5.484 1.00 98.19 183 ALA A C 1
ATOM 1421 O O . ALA A 1 183 ? -8.975 -11.612 -6.383 1.00 98.19 183 ALA A O 1
ATOM 1422 N N . LEU A 1 184 ? -7.568 -11.089 -4.725 1.00 97.94 184 LEU A N 1
ATOM 1423 C CA . LEU A 1 184 ? -6.732 -12.284 -4.905 1.00 97.94 184 LEU A CA 1
ATOM 1424 C C . LEU A 1 184 ? -7.523 -13.585 -4.687 1.00 97.94 184 LEU A C 1
ATOM 1426 O O . LEU A 1 184 ? -7.381 -14.526 -5.463 1.00 97.94 184 LEU A O 1
ATOM 1430 N N . ILE A 1 185 ? -8.375 -13.649 -3.660 1.00 97.69 185 ILE A N 1
ATOM 1431 C CA . ILE A 1 185 ? -9.225 -14.825 -3.412 1.00 97.69 185 ILE A CA 1
ATOM 1432 C C . ILE A 1 185 ? -10.177 -15.067 -4.591 1.00 97.69 185 ILE A C 1
ATOM 1434 O O . ILE A 1 185 ? -10.362 -16.213 -5.000 1.00 97.69 185 ILE A O 1
ATOM 1438 N N . SER A 1 186 ? -10.742 -14.002 -5.163 1.00 96.69 186 SER A N 1
ATOM 1439 C CA . SER A 1 186 ? -11.637 -14.078 -6.328 1.00 96.69 186 SER A CA 1
ATOM 1440 C C . SER A 1 186 ? -10.920 -14.585 -7.585 1.00 96.69 186 SER A C 1
ATOM 1442 O O . SER A 1 186 ? -11.507 -15.337 -8.358 1.00 96.69 186 SER A O 1
ATOM 1444 N N . GLU A 1 187 ? -9.629 -14.277 -7.730 1.00 95.62 187 GLU A N 1
ATOM 1445 C CA . GLU A 1 187 ? -8.744 -14.829 -8.771 1.00 95.62 187 GLU A CA 1
ATOM 1446 C C . GLU A 1 187 ? -8.287 -16.279 -8.486 1.00 95.62 187 GLU A C 1
ATOM 1448 O O . GLU A 1 187 ? -7.504 -16.858 -9.239 1.00 95.62 187 GLU A O 1
ATOM 1453 N N . GLY A 1 188 ? -8.774 -16.899 -7.405 1.00 96.62 188 GLY A N 1
ATOM 1454 C CA . GLY A 1 188 ? -8.544 -18.310 -7.082 1.00 96.62 188 GLY A CA 1
ATOM 1455 C C . GLY A 1 188 ? -7.396 -18.579 -6.107 1.00 96.62 188 GLY A C 1
ATOM 1456 O O . GLY A 1 188 ? -7.075 -19.743 -5.854 1.00 96.62 188 GLY A O 1
ATOM 1457 N N . TRP A 1 189 ? -6.784 -17.545 -5.522 1.00 97.06 189 TRP A N 1
ATOM 1458 C CA . TRP A 1 189 ? -5.744 -17.733 -4.509 1.00 97.06 189 TRP A CA 1
ATOM 1459 C C . TRP A 1 189 ? -6.338 -18.186 -3.170 1.00 97.06 189 TRP A C 1
ATOM 1461 O O . TRP A 1 189 ? -7.237 -17.562 -2.608 1.00 97.06 189 TRP A O 1
ATOM 1471 N N . ASN A 1 190 ? -5.797 -19.265 -2.604 1.00 96.56 190 ASN A N 1
ATOM 1472 C CA . ASN A 1 190 ? -6.257 -19.780 -1.316 1.00 96.56 190 ASN A CA 1
ATOM 1473 C C . ASN A 1 190 ? -5.642 -18.995 -0.146 1.00 96.56 190 ASN A C 1
ATOM 1475 O O . ASN A 1 190 ? -4.547 -19.316 0.318 1.00 96.56 190 ASN A O 1
ATOM 1479 N N . ILE A 1 191 ? -6.370 -17.996 0.356 1.00 96.62 191 ILE A N 1
ATOM 1480 C CA . ILE A 1 191 ? -5.984 -17.202 1.529 1.00 96.62 191 ILE A CA 1
ATOM 1481 C C . ILE A 1 191 ? -7.026 -17.429 2.637 1.00 96.62 191 ILE A C 1
ATOM 1483 O O . ILE A 1 191 ? -8.091 -16.811 2.625 1.00 96.62 191 ILE A O 1
ATOM 1487 N N . PRO A 1 192 ? -6.762 -18.325 3.610 1.00 96.56 192 PRO A N 1
ATOM 1488 C CA . PRO A 1 192 ? -7.719 -18.631 4.667 1.00 96.56 192 PRO A CA 1
ATOM 1489 C C . PRO A 1 192 ? -8.071 -17.404 5.512 1.00 96.56 192 PRO A C 1
ATOM 1491 O O . PRO A 1 192 ? -7.182 -16.656 5.914 1.00 96.56 192 PRO A O 1
ATOM 1494 N N . PHE A 1 193 ? -9.343 -17.270 5.898 1.00 96.50 193 PHE A N 1
ATOM 1495 C CA . PHE A 1 193 ? -9.836 -16.180 6.755 1.00 96.50 193 PHE A CA 1
ATOM 1496 C C . PHE A 1 193 ? -8.957 -15.929 7.992 1.00 96.50 193 PHE A C 1
ATOM 1498 O O . PHE A 1 193 ? -8.583 -14.794 8.279 1.00 96.50 193 PHE A O 1
ATOM 1505 N N . ARG A 1 194 ? -8.543 -17.000 8.687 1.00 97.38 194 ARG A N 1
ATOM 1506 C CA . ARG A 1 194 ? -7.666 -16.903 9.867 1.00 97.38 194 ARG A CA 1
ATOM 1507 C C . ARG A 1 194 ? -6.343 -16.185 9.568 1.00 97.38 194 ARG A C 1
ATOM 1509 O O . ARG A 1 194 ? -5.853 -15.462 10.424 1.00 97.38 194 ARG A O 1
ATOM 1516 N N . ASN A 1 195 ? -5.785 -16.355 8.367 1.00 97.56 195 ASN A N 1
ATOM 1517 C CA . ASN A 1 195 ? -4.523 -15.728 7.982 1.00 97.56 195 ASN A CA 1
ATOM 1518 C C . ASN A 1 195 ? -4.705 -14.219 7.789 1.00 97.56 195 ASN A C 1
ATOM 1520 O O . ASN A 1 195 ? -3.801 -13.464 8.129 1.00 97.56 195 ASN A O 1
ATOM 1524 N N . VAL A 1 196 ? -5.873 -13.777 7.309 1.00 97.75 196 VAL A N 1
ATOM 1525 C CA . VAL A 1 196 ? -6.214 -12.349 7.207 1.00 97.75 196 VAL A CA 1
ATOM 1526 C C . VAL A 1 196 ? -6.299 -11.730 8.600 1.00 97.75 196 VAL A C 1
ATOM 1528 O O . VAL A 1 196 ? -5.634 -10.733 8.870 1.00 97.75 196 VAL A O 1
ATOM 1531 N N . VAL A 1 197 ? -7.043 -12.367 9.513 1.00 97.81 197 VAL A N 1
ATOM 1532 C CA . VAL A 1 197 ? -7.187 -11.902 10.903 1.00 97.81 197 VAL A CA 1
ATOM 1533 C C . VAL A 1 197 ? -5.828 -11.832 11.602 1.00 97.81 197 VAL A C 1
ATOM 1535 O O . VAL A 1 197 ? -5.463 -10.789 12.146 1.00 97.81 197 VAL A O 1
ATOM 1538 N N . THR A 1 198 ? -5.042 -12.913 11.545 1.00 98.12 198 THR A N 1
ATOM 1539 C CA . THR A 1 198 ? -3.701 -12.944 12.140 1.00 98.12 198 THR A CA 1
ATOM 1540 C C . THR A 1 198 ? -2.787 -11.899 11.502 1.00 98.12 198 THR A C 1
ATOM 1542 O O . THR A 1 198 ? -2.128 -11.163 12.233 1.00 98.12 198 THR A O 1
ATOM 1545 N N . GLY A 1 199 ? -2.797 -11.772 10.172 1.00 98.06 199 GLY A N 1
ATOM 1546 C CA . GLY A 1 199 ? -1.999 -10.795 9.432 1.00 98.06 199 GLY A CA 1
ATOM 1547 C C . GLY A 1 199 ? -2.242 -9.369 9.916 1.00 98.06 199 GLY A C 1
ATOM 1548 O O . GLY A 1 199 ? -1.299 -8.719 10.368 1.00 98.06 199 GLY A O 1
ATOM 1549 N N . ILE A 1 200 ? -3.504 -8.925 9.932 1.00 98.31 200 ILE A N 1
ATOM 1550 C CA . ILE A 1 200 ? -3.895 -7.585 10.402 1.00 98.31 200 ILE A CA 1
ATOM 1551 C C . ILE A 1 200 ? -3.509 -7.364 11.873 1.00 98.31 200 ILE A C 1
ATOM 1553 O O . ILE A 1 200 ? -2.944 -6.324 12.209 1.00 98.31 200 ILE A O 1
ATOM 1557 N N . SER A 1 201 ? -3.721 -8.359 12.741 1.00 98.12 201 SER A N 1
ATOM 1558 C CA . SER A 1 201 ? -3.374 -8.247 14.168 1.00 98.12 201 SER A CA 1
ATOM 1559 C C . SER A 1 201 ? -1.869 -8.220 14.455 1.00 98.12 201 SER A C 1
ATOM 1561 O O . SER A 1 201 ? -1.454 -7.792 15.531 1.00 98.12 201 SER A O 1
ATOM 1563 N N . SER A 1 202 ? -1.047 -8.662 13.500 1.00 98.06 202 SER A N 1
ATOM 1564 C CA . SER A 1 202 ? 0.412 -8.757 13.636 1.00 98.06 202 SER A CA 1
ATOM 1565 C C . SER A 1 202 ? 1.178 -7.573 13.039 1.00 98.06 202 SER A C 1
ATOM 1567 O O . SER A 1 202 ? 2.409 -7.542 13.122 1.00 98.06 202 SER A O 1
ATOM 1569 N N . VAL A 1 203 ? 0.470 -6.611 12.435 1.00 97.56 203 VAL A N 1
ATOM 1570 C CA . VAL A 1 203 ? 1.073 -5.465 11.745 1.00 97.56 203 VAL A CA 1
ATOM 1571 C C . VAL A 1 203 ? 2.013 -4.700 12.678 1.00 97.56 203 VAL A C 1
ATOM 1573 O O . VAL A 1 203 ? 1.713 -4.444 13.839 1.00 97.56 203 VAL A O 1
ATOM 1576 N N . ARG A 1 204 ? 3.170 -4.298 12.154 1.00 96.12 204 ARG A N 1
ATOM 1577 C CA . ARG A 1 204 ? 4.079 -3.357 12.812 1.00 96.12 204 ARG A CA 1
ATOM 1578 C C . ARG A 1 204 ? 4.444 -2.280 11.813 1.00 96.12 204 ARG A C 1
ATOM 1580 O O . ARG A 1 204 ? 4.932 -2.597 10.733 1.00 96.12 204 ARG A O 1
ATOM 1587 N N . TRP A 1 205 ? 4.223 -1.024 12.183 1.00 96.25 205 TRP A N 1
ATOM 1588 C CA . TRP A 1 205 ? 4.545 0.111 11.327 1.00 96.25 205 TRP A CA 1
ATOM 1589 C C . TRP A 1 205 ? 5.213 1.218 12.147 1.00 96.25 205 TRP A C 1
ATOM 1591 O O . TRP A 1 205 ? 4.524 2.078 12.698 1.00 96.25 205 TRP A O 1
ATOM 1601 N N . PRO A 1 206 ? 6.552 1.184 12.263 1.00 95.88 206 PRO A N 1
ATOM 1602 C CA . PRO A 1 206 ? 7.291 2.193 13.009 1.00 95.88 206 PRO A CA 1
ATOM 1603 C C . PRO A 1 206 ? 7.005 3.606 12.496 1.00 95.88 206 PRO A C 1
ATOM 1605 O O . PRO A 1 206 ? 6.782 3.810 11.298 1.00 95.88 206 PRO A O 1
ATOM 1608 N N . CYS A 1 207 ? 7.029 4.585 13.399 1.00 94.81 207 CYS A N 1
ATOM 1609 C CA . CYS A 1 207 ? 6.788 5.997 13.087 1.00 94.81 207 CYS A CA 1
ATOM 1610 C C . CYS A 1 207 ? 5.412 6.297 12.448 1.00 94.81 207 CYS A C 1
ATOM 1612 O O . CYS A 1 207 ? 5.274 7.235 11.652 1.00 94.81 207 CYS A O 1
ATOM 1614 N N . ARG A 1 208 ? 4.379 5.517 12.793 1.00 94.75 208 ARG A N 1
ATOM 1615 C CA . ARG A 1 208 ? 2.965 5.772 12.456 1.00 94.75 208 ARG A CA 1
ATOM 1616 C C . ARG A 1 208 ? 2.137 5.832 13.733 1.00 94.75 208 ARG A C 1
ATOM 1618 O O . ARG A 1 208 ? 1.587 4.826 14.172 1.00 94.75 208 ARG A O 1
ATOM 1625 N N . MET A 1 209 ? 2.099 7.014 14.341 1.00 93.50 209 MET A N 1
ATOM 1626 C CA . MET A 1 209 ? 1.561 7.254 15.680 1.00 93.50 209 MET A CA 1
ATOM 1627 C C . MET A 1 209 ? 2.060 6.226 16.706 1.00 93.50 209 MET A C 1
ATOM 1629 O O . MET A 1 209 ? 1.307 5.736 17.546 1.00 93.50 209 MET A O 1
ATOM 1633 N N . GLU A 1 210 ? 3.342 5.881 16.621 1.00 95.00 210 GLU A N 1
ATOM 1634 C CA . GLU A 1 210 ? 3.956 4.847 17.443 1.00 95.00 210 GLU A CA 1
ATOM 1635 C C . GLU A 1 210 ? 4.226 5.383 18.852 1.00 95.00 210 GLU A C 1
ATOM 1637 O O . GLU A 1 210 ? 4.844 6.435 19.023 1.00 95.00 210 GLU A O 1
ATOM 1642 N N . ILE A 1 211 ? 3.777 4.651 19.872 1.00 93.25 211 ILE A N 1
ATOM 1643 C CA . ILE A 1 211 ? 4.025 4.990 21.276 1.00 93.25 211 ILE A CA 1
ATOM 1644 C C . ILE A 1 211 ? 5.385 4.419 21.693 1.00 93.25 211 ILE A C 1
ATOM 1646 O O . ILE A 1 211 ? 5.518 3.215 21.897 1.00 93.25 211 ILE A O 1
ATOM 1650 N N . LEU A 1 212 ? 6.379 5.291 21.875 1.00 94.12 212 LEU A N 1
ATOM 1651 C CA . LEU A 1 212 ? 7.732 4.921 22.318 1.00 94.12 212 LEU A CA 1
ATOM 1652 C C . LEU A 1 212 ? 7.855 4.817 23.842 1.00 94.12 212 LEU A C 1
ATOM 1654 O O . LEU A 1 212 ? 8.676 4.063 24.358 1.00 94.12 212 LEU A O 1
ATOM 1658 N N . SER A 1 213 ? 7.052 5.590 24.570 1.00 93.19 213 SER A N 1
ATOM 1659 C CA . SER A 1 213 ? 6.971 5.547 26.030 1.00 93.19 213 SER A CA 1
ATOM 1660 C C . SER A 1 213 ? 5.542 5.826 26.470 1.00 93.19 213 SER A C 1
ATOM 1662 O O . SER A 1 213 ? 4.813 6.539 25.781 1.00 93.19 213 SER A O 1
ATOM 1664 N N . ARG A 1 214 ? 5.130 5.260 27.607 1.00 89.75 214 ARG A N 1
ATOM 1665 C CA . ARG A 1 214 ? 3.802 5.483 28.211 1.00 89.75 214 ARG A CA 1
ATOM 1666 C C . ARG A 1 214 ? 3.846 6.403 29.419 1.00 89.75 214 ARG A C 1
ATOM 1668 O O . ARG A 1 214 ? 2.842 7.032 29.742 1.00 89.75 214 ARG A O 1
ATOM 1675 N N . GLU A 1 215 ? 5.011 6.519 30.044 1.00 90.50 215 GLU A N 1
ATOM 1676 C CA . GLU A 1 215 ? 5.230 7.342 31.227 1.00 90.50 215 GLU A CA 1
ATOM 1677 C C . GLU A 1 215 ? 6.578 8.078 31.097 1.00 90.50 215 GLU A C 1
ATOM 1679 O O . GLU A 1 215 ? 7.621 7.518 31.431 1.00 90.50 215 GLU A O 1
ATOM 1684 N N . PRO A 1 216 ? 6.586 9.323 30.575 1.00 89.69 216 PRO A N 1
ATOM 1685 C CA . PRO A 1 216 ? 5.458 10.030 29.955 1.00 89.69 216 PRO A CA 1
ATOM 1686 C C . PRO A 1 216 ? 5.058 9.414 28.605 1.00 89.69 216 PRO A C 1
ATOM 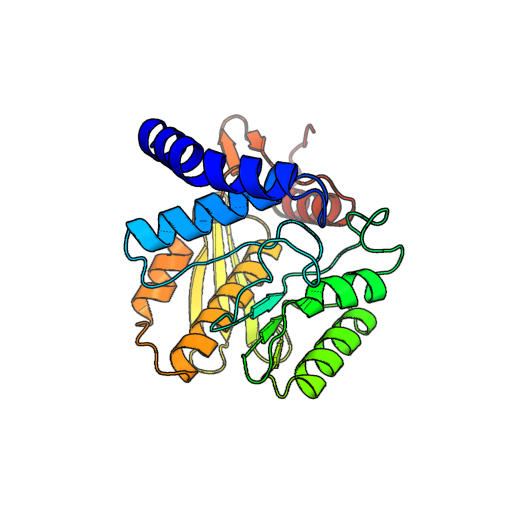1688 O O . PRO A 1 216 ? 5.844 8.698 27.988 1.00 89.69 216 PRO A O 1
ATOM 1691 N N . ILE A 1 217 ? 3.846 9.718 28.124 1.00 90.44 217 ILE A N 1
ATOM 1692 C CA . ILE A 1 217 ? 3.431 9.312 26.774 1.00 90.44 217 ILE A CA 1
ATOM 1693 C C . ILE A 1 217 ? 4.303 10.047 25.749 1.00 90.44 217 ILE A C 1
ATOM 1695 O O . ILE A 1 217 ? 4.248 11.273 25.668 1.00 90.44 217 ILE A O 1
ATOM 1699 N N . ILE A 1 218 ? 5.076 9.296 24.965 1.00 93.00 218 ILE A N 1
ATOM 1700 C CA . ILE A 1 218 ? 5.887 9.795 23.849 1.00 93.00 218 ILE A CA 1
ATOM 1701 C C . ILE A 1 218 ? 5.389 9.110 22.582 1.00 93.00 218 ILE A C 1
ATOM 1703 O O . ILE A 1 218 ? 5.421 7.883 22.499 1.00 93.00 218 ILE A O 1
ATOM 1707 N N . ILE A 1 219 ? 4.933 9.905 21.613 1.00 92.94 219 ILE A N 1
ATOM 1708 C CA . ILE A 1 219 ? 4.416 9.432 20.325 1.00 92.94 219 ILE A CA 1
ATOM 1709 C C . ILE A 1 219 ? 5.325 9.952 19.215 1.00 92.94 219 ILE A C 1
ATOM 1711 O O . ILE A 1 219 ? 5.651 11.137 19.202 1.00 92.94 219 ILE A O 1
ATOM 1715 N N . VAL A 1 220 ? 5.703 9.080 18.282 1.00 95.06 220 VAL A N 1
ATOM 1716 C CA . VAL A 1 220 ? 6.430 9.443 17.062 1.00 95.06 220 VAL A CA 1
ATOM 1717 C C . VAL A 1 220 ? 5.567 9.176 15.830 1.00 95.06 220 VAL A C 1
ATOM 1719 O O . VAL A 1 220 ? 4.923 8.132 15.710 1.00 95.06 220 VAL A O 1
ATOM 1722 N N . ASP A 1 221 ? 5.540 10.132 14.906 1.00 95.12 221 ASP A N 1
ATOM 1723 C CA . ASP A 1 221 ? 4.771 10.038 13.669 1.00 95.12 221 ASP A CA 1
ATOM 1724 C C . ASP A 1 221 ? 5.511 10.699 12.499 1.00 95.12 221 ASP A C 1
ATOM 1726 O O . ASP A 1 221 ? 6.214 11.693 12.673 1.00 95.12 221 ASP A O 1
ATOM 1730 N N . GLY A 1 222 ? 5.366 10.121 11.306 1.00 93.94 222 GLY A N 1
ATOM 1731 C CA . GLY A 1 222 ? 5.994 10.591 10.070 1.00 93.94 222 GLY A CA 1
ATOM 1732 C C . GLY A 1 222 ? 5.149 11.549 9.219 1.00 93.94 222 GLY A C 1
ATOM 1733 O O . GLY A 1 222 ? 5.443 11.693 8.029 1.00 93.94 222 GLY A O 1
ATOM 1734 N N . ALA A 1 223 ? 4.080 12.148 9.752 1.00 91.81 223 ALA A N 1
ATOM 1735 C CA . ALA A 1 223 ? 3.291 13.160 9.054 1.00 91.81 223 ALA A CA 1
ATOM 1736 C C . ALA A 1 223 ? 4.155 14.366 8.658 1.00 91.81 223 ALA A C 1
ATOM 1738 O O . ALA A 1 223 ? 4.793 15.002 9.494 1.00 91.81 223 ALA A O 1
ATOM 1739 N N . HIS A 1 224 ? 4.153 14.697 7.368 1.00 90.62 224 HIS A N 1
ATOM 1740 C CA . HIS A 1 224 ? 5.028 15.725 6.790 1.00 90.62 224 HIS A CA 1
ATOM 1741 C C . HIS A 1 224 ? 4.343 16.569 5.706 1.00 90.62 224 HIS A C 1
ATOM 1743 O O . HIS A 1 224 ? 4.964 17.457 5.127 1.00 90.62 224 HIS A O 1
ATOM 1749 N N . ASN A 1 225 ? 3.060 16.320 5.433 1.00 84.81 225 ASN A N 1
ATOM 1750 C CA . ASN A 1 225 ? 2.260 17.096 4.486 1.00 84.81 225 ASN A CA 1
ATOM 1751 C C . ASN A 1 225 ? 0.964 17.598 5.162 1.00 84.81 225 ASN A C 1
ATOM 1753 O O . ASN A 1 225 ? 0.556 17.061 6.198 1.00 84.81 225 ASN A O 1
ATOM 1757 N N . PRO A 1 226 ? 0.277 18.618 4.612 1.00 87.19 226 PRO A N 1
ATOM 1758 C CA . PRO A 1 226 ? -0.892 19.205 5.269 1.00 87.19 226 PRO A CA 1
ATOM 1759 C C . PRO A 1 226 ? -2.013 18.202 5.568 1.00 87.19 226 PRO A C 1
ATOM 1761 O O . PRO A 1 226 ? -2.710 18.342 6.570 1.00 87.19 226 PRO A O 1
ATOM 1764 N N . TYR A 1 227 ? -2.205 17.195 4.712 1.00 85.94 227 TYR A N 1
ATOM 1765 C CA . TYR A 1 227 ? -3.223 16.165 4.914 1.00 85.94 227 TYR A CA 1
ATOM 1766 C C . TYR A 1 227 ? -2.864 15.239 6.086 1.00 85.94 227 TYR A C 1
ATOM 1768 O O . TYR A 1 227 ? -3.653 15.098 7.020 1.00 85.94 227 TYR A O 1
ATOM 1776 N N . SER A 1 228 ? -1.658 14.668 6.082 1.00 87.81 228 SER A N 1
ATOM 1777 C CA . SER A 1 228 ? -1.162 13.778 7.140 1.00 87.81 228 SER A CA 1
ATOM 1778 C C . SER A 1 228 ? -1.107 14.480 8.499 1.00 87.81 228 SER A C 1
ATOM 1780 O O . SER A 1 228 ? -1.576 13.917 9.484 1.00 87.81 228 SER A O 1
ATOM 1782 N N . VAL A 1 229 ? -0.673 15.745 8.556 1.00 90.94 229 VAL A N 1
ATOM 1783 C CA . VAL A 1 229 ? -0.663 16.541 9.800 1.00 90.94 229 VAL A CA 1
ATOM 1784 C C . VAL A 1 229 ? -2.077 16.760 10.345 1.00 90.94 229 VAL A C 1
ATOM 1786 O O . VAL A 1 229 ? -2.296 16.671 11.556 1.00 90.94 229 VAL A O 1
ATOM 1789 N N . ARG A 1 230 ? -3.071 16.999 9.477 1.00 90.25 230 ARG A N 1
ATOM 1790 C CA . ARG A 1 230 ? -4.480 17.079 9.899 1.00 90.25 230 ARG A CA 1
ATOM 1791 C C . ARG A 1 230 ? -4.976 15.750 10.471 1.00 90.25 230 ARG A C 1
ATOM 1793 O O . ARG A 1 230 ? -5.618 15.755 11.519 1.00 90.25 230 ARG A O 1
ATOM 1800 N N . ARG A 1 231 ? -4.658 14.619 9.828 1.00 89.50 231 ARG A N 1
ATOM 1801 C CA . ARG A 1 231 ? -5.048 13.274 10.300 1.00 89.50 231 ARG A CA 1
ATOM 1802 C C . ARG A 1 231 ? -4.385 12.915 11.629 1.00 89.50 231 ARG A C 1
ATOM 1804 O O . ARG A 1 231 ? -5.059 12.380 12.512 1.00 89.50 231 ARG A O 1
ATOM 1811 N N . LEU A 1 232 ? -3.110 13.262 11.796 1.00 91.50 232 LEU A N 1
ATOM 1812 C CA . LEU A 1 232 ? -2.384 13.119 13.056 1.00 91.50 232 LEU A CA 1
ATOM 1813 C C . LEU A 1 232 ? -3.047 13.954 14.154 1.00 91.50 232 LEU A C 1
ATOM 1815 O O . LEU A 1 232 ? -3.383 13.428 15.209 1.00 91.50 232 LEU A O 1
ATOM 1819 N N . THR A 1 233 ? -3.309 15.234 13.883 1.00 90.06 233 THR A N 1
ATOM 1820 C CA . THR A 1 233 ? -3.916 16.156 14.852 1.00 90.06 233 THR A CA 1
ATOM 1821 C C . THR A 1 233 ? -5.297 15.672 15.290 1.00 90.06 233 THR A C 1
ATOM 1823 O O . THR A 1 233 ? -5.582 15.640 16.483 1.00 90.06 233 THR A O 1
ATOM 1826 N N . GLN A 1 234 ? -6.139 15.234 14.349 1.00 89.12 234 GLN A N 1
ATOM 1827 C CA . GLN A 1 234 ? -7.437 14.638 14.664 1.00 89.12 234 GLN A CA 1
ATOM 1828 C C . GLN A 1 234 ? -7.281 13.422 15.586 1.00 89.12 234 GLN A C 1
ATOM 1830 O O . GLN A 1 234 ? -7.951 13.337 16.611 1.00 89.12 234 GLN A O 1
ATOM 1835 N N . SER A 1 235 ? -6.373 12.507 15.249 1.00 90.25 235 SER A N 1
ATOM 1836 C CA . SER A 1 235 ? -6.157 11.280 16.021 1.00 90.25 235 SER A CA 1
ATOM 1837 C C . SER A 1 235 ? -5.629 11.584 17.431 1.00 90.25 235 SER A C 1
ATOM 1839 O O . SER A 1 235 ? -6.106 11.013 18.408 1.00 90.25 235 SER A O 1
ATOM 1841 N N . LEU A 1 236 ? -4.706 12.543 17.565 1.00 89.81 236 LEU A N 1
ATOM 1842 C CA . LEU A 1 236 ? -4.198 12.999 18.859 1.00 89.81 236 LEU A CA 1
ATOM 1843 C C . LEU A 1 236 ? -5.293 13.638 19.719 1.00 89.81 236 LEU A C 1
ATOM 1845 O O . LEU A 1 236 ? -5.345 13.370 20.915 1.00 89.81 236 LEU A O 1
ATOM 1849 N N . LEU A 1 237 ? -6.176 14.453 19.133 1.00 87.69 237 LEU A N 1
ATOM 1850 C CA . LEU A 1 237 ? -7.298 15.067 19.852 1.00 87.69 237 LEU A CA 1
ATOM 1851 C C . LEU A 1 237 ? -8.331 14.030 20.313 1.00 87.69 237 LEU A C 1
ATOM 1853 O O . LEU A 1 237 ? -8.863 14.158 21.413 1.00 87.69 237 LEU A O 1
ATOM 1857 N N . GLU A 1 238 ? -8.588 12.995 19.510 1.00 85.19 238 GLU A N 1
ATOM 1858 C CA . GLU A 1 238 ? -9.458 11.874 19.892 1.00 85.19 238 GLU A CA 1
ATOM 1859 C C . GLU A 1 238 ? -8.853 11.055 21.053 1.00 85.19 238 GLU A C 1
ATOM 1861 O O . GLU A 1 238 ? -9.579 10.614 21.943 1.00 85.19 238 GLU A O 1
ATOM 1866 N N . MET A 1 239 ? -7.524 10.899 21.094 1.00 81.31 239 MET A N 1
ATOM 1867 C CA . MET A 1 239 ? -6.814 10.173 22.160 1.00 81.31 239 MET A CA 1
ATOM 1868 C C . MET A 1 239 ? -6.611 10.994 23.441 1.00 81.31 239 MET A C 1
ATOM 1870 O O . MET A 1 239 ? -6.622 10.463 24.557 1.00 81.31 239 MET A O 1
ATOM 1874 N N . ALA A 1 240 ? -6.342 12.290 23.303 1.00 73.38 240 ALA A N 1
ATOM 1875 C CA . ALA A 1 240 ? -6.005 13.170 24.406 1.00 73.38 240 ALA A CA 1
ATOM 1876 C C . ALA A 1 240 ? -7.290 13.711 25.034 1.00 73.38 240 ALA A C 1
ATOM 1878 O O . ALA A 1 240 ? -7.705 14.834 24.765 1.00 73.38 240 ALA A O 1
ATOM 1879 N N . ALA A 1 241 ? -7.897 12.932 25.932 1.00 61.78 241 ALA A N 1
ATOM 1880 C CA . ALA A 1 241 ? -8.998 13.363 26.794 1.00 61.78 241 ALA A CA 1
ATOM 1881 C C . ALA A 1 241 ? -8.566 14.502 27.755 1.00 61.78 241 ALA A C 1
ATOM 1883 O O . ALA A 1 241 ? -8.477 14.313 28.966 1.00 61.78 241 ALA A O 1
ATOM 1884 N N . ARG A 1 242 ? -8.286 15.700 27.216 1.00 57.44 242 ARG A N 1
ATOM 1885 C CA . ARG A 1 242 ? -7.831 16.928 27.902 1.00 57.44 242 ARG A CA 1
ATOM 1886 C C . ARG A 1 242 ? -6.390 16.918 28.446 1.00 57.44 242 ARG A C 1
ATOM 1888 O O . ARG A 1 242 ? -6.063 17.727 29.314 1.00 57.44 242 ARG A O 1
ATOM 1895 N N . LYS A 1 243 ? -5.504 16.049 27.944 1.00 69.50 243 LYS A N 1
ATOM 1896 C CA . LYS A 1 243 ? -4.061 16.100 28.270 1.00 69.50 243 LYS A CA 1
ATOM 1897 C C . LYS A 1 243 ? -3.378 17.229 27.482 1.00 69.50 243 LYS A C 1
ATOM 1899 O O . LYS A 1 243 ? -3.729 17.466 26.330 1.00 69.50 243 LYS A O 1
ATOM 1904 N N . ARG A 1 244 ? -2.400 17.921 28.085 1.00 77.88 244 ARG A N 1
ATOM 1905 C CA . ARG A 1 244 ? -1.543 18.861 27.337 1.00 77.88 244 ARG A CA 1
ATOM 1906 C C . ARG A 1 244 ? -0.688 18.065 26.357 1.00 77.88 244 ARG A C 1
ATOM 1908 O O . ARG A 1 244 ? 0.003 17.140 26.775 1.00 77.88 244 ARG A O 1
ATOM 1915 N N . ILE A 1 245 ? -0.742 18.446 25.089 1.00 80.50 245 ILE A N 1
ATOM 1916 C CA . ILE A 1 245 ? 0.120 17.912 24.038 1.00 80.50 245 ILE A CA 1
ATOM 1917 C C . ILE A 1 245 ? 1.260 18.912 23.853 1.00 80.50 245 ILE A C 1
ATOM 1919 O O . ILE A 1 245 ? 1.011 20.110 23.715 1.00 80.50 245 ILE A O 1
ATOM 1923 N N . ILE A 1 246 ? 2.492 18.417 23.892 1.00 79.31 246 ILE A N 1
ATOM 1924 C CA . ILE A 1 246 ? 3.694 19.176 23.547 1.00 79.31 246 ILE A CA 1
ATOM 1925 C C . ILE A 1 246 ? 4.194 18.554 22.245 1.00 79.31 246 ILE A C 1
ATOM 1927 O O . ILE A 1 246 ? 4.417 17.344 22.214 1.00 79.31 246 ILE A O 1
ATOM 1931 N N . VAL A 1 247 ? 4.266 19.366 21.190 1.00 78.44 247 VAL A N 1
ATOM 1932 C CA . VAL A 1 247 ? 4.723 18.978 19.846 1.00 78.44 247 VAL A CA 1
ATOM 1933 C C . VAL A 1 247 ? 6.114 19.543 19.627 1.00 78.44 247 VAL A C 1
ATOM 1935 O O . VAL A 1 247 ? 6.295 20.737 19.962 1.00 78.44 247 VAL A O 1
#

Organism: NCBI:txid408172

Foldseek 3Di:
DVVLLVVLCVVCVVVQVVVCVVVPPHHDDPQLSVLSSVVVVCVVVVPPDDDDDFPAQALPTSNLPDDHQEAEAEEQDPDPCVPQHDDSLSSLLSNLNSQAAQRAYEYEDYDPSSVVSNVVSCVVRVYHYHYEPPQKDKDWDDDDQQFTWIWIDHPVDIDTATARAFFVSVVSVLNRVVNRVVSVVVVPDDDDPVNSRVVRHPDDDPQRQDFPDVVVTDGGHDDDDPVSVVRVVVRVVVHCPPDDDDD

Secondary structure (DSSP, 8-state):
-HHHHHHHHHHHHHHHHHHHHH-SS-PPPHHHHHHHHHHHHHHHTT-S------SSSSTT-TTTTS--SSEEE----S-SHHHH-SSHHHHHHHHGGG--TT--EEE----HHHHHHHHHHHHHTTPPEEEBTTTBEEEEEEEETTEEEEEEE-SS-EEEEEES--SHHHHHHHHHHHHHHHHHHHTT----HHHHHHHHHT---TTSSEEEEETTEEEE----SHHHHHHHHHHHHHH-SSPPP--

InterPro domains:
  IPR001645 Folylpolyglutamate synthetase [PTHR11136] (2-236)
  IPR001645 Folylpolyglutamate synthetase [TIGR01499] (3-244)
  IPR013221 Mur ligase, central [PF08245] (38-180)
  IPR018109 Folylpolyglutamate synthetase, conserved site [PS01012] (51-66)
  IPR036565 Mur-like, catalytic domain superfamily [G3DSA:3.40.1190.10] (1-206)
  IPR036565 Mur-like, catalytic domain superfamily [SSF53623] (2-205)
  IPR036615 Mur ligase, C-terminal domain superfamily [G3DSA:3.90.190.20] (207-247)
  IPR036615 Mur ligase, C-terminal domain superfamily [SSF53244] (205-247)

=== Feature glossary ===
The record interleaves many kinds of information about one protein. Here is each kind framed as the question it answers.

Q: What does the local fold look like, residue by residue?
A: A 3Di character summarizes, for each residue, the relative orientation of the Cα frame of its nearest spatial neighbor. Because it encodes fold topology rather than chemistry, 3Di alignments detect remote structural similarity that sequence alignment misses.

Q: Which residues are in helices, strands, or loops?
A: Secondary structure is the local, repeating backbone conformation. DSSP classifies it into eight states by reading the hydrogen-bond network: three helix types (H, G, I), two β types (E, B), two non-regular types (T, S), and unstructured coil (-).

Q: How big and how compact is the whole molecule?
A: Three whole-structure scalars: the radius of gyration (RMS distance of Cα from centroid, in Å), the count of Cα–Cα contacts (pairs closer than 8 Å and separated by more than four residues in sequence — i.e. tertiary, not local, contacts), and the bounding-box dimensions. Together they distinguish compact globular folds from extended fibres or disordered chains.

Q: How confident is the AlphaFold model at each residue?
A: For AlphaFold models, the B-factor field carries pLDDT — the model's own estimate of local accuracy on a 0–100 scale. Regions with pLDDT<50 should be treated as essentially unmodeled; they often correspond to intrinsically disordered segments.

Q: What family and function is it annotated with?
A: Functional annotations link the protein to curated databases. InterPro entries identify conserved domains and families by matching the sequence against member-database signatures (Pfam, PROSITE, CDD, …). Gene Ontology (GO) terms describe molecular function, biological process, and cellular component in a controlled vocabulary. CATH places the structure in a hierarchical fold classification (Class/Architecture/Topology/Homologous-superfamily). The organism is the source species.

Q: What known structures does this most resemble?
A: Nearest PDB neighbors are the top structural matches found by Foldseek when searching this structure against the entire Protein Data Bank. Each hit reports a TM-score (0 to 1; >0.5 almost always implies the same fold) and an E-value. These are *structural* homologs — they may share no detectable sequence similarity.

Q: Which residues are buried vs exposed?
A: Solvent-accessible surface area (SASA) is the area in Å² traced out by the centre of a 1.4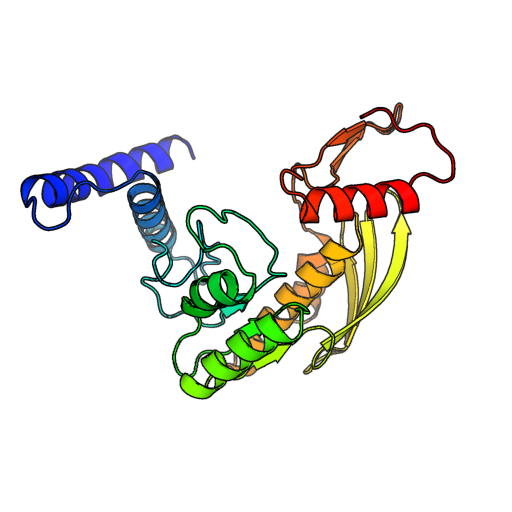 Å probe sphere (a water molecule) rolled over the protein's van der Waals surface (Shrake–Rupley / Lee–Richards construction). Buried residues have near-zero SASA; fully exposed residues can exceed 200 Å². The total SASA scales roughly with the number of surface residues.

Q: What are the backbone torsion angles?
A: φ (phi) and ψ (psi) are the two rotatable backbone dihedrals per residue: φ is the C(i-1)–N–Cα–C torsion, ψ is the N–Cα–C–N(i+1) torsion, both in degrees on (−180°, 180°]. α-helical residues cluster near (−60°, −45°); β-strand residues near (−120°, +130°). A Ramachandran plot is simply a scatter of (φ, ψ) for every residue.

Q: Are the domains correctly placed relative to each other?
A: Predicted aligned error is AlphaFold's pairwise confidence. Unlike pLDDT (per-residue), PAE is per-residue-pair and captures whether two parts of the structure are correctly placed relative to each other. Units are ångströms of expected positional error.

Q: What if only a Cα trace is available?
A: P-SEA three-state annotation labels each residue as helix, strand, or coil based purely on the geometry of the Cα trace. It serves as a fallback when the full backbone (and thus DSSP) is unavailable.

Q: What is the amino-acid chain?
A: This is the polypeptide sequence — one letter per residue, N-terminus first. Length ranges from a few dozen residues for small domains to over a thousand for large multi-domain proteins.

Q: What do the rendered images show?
A: The six renders are orthographic views along the three Cartesian axes in both directions. Representation (cartoon, sticks, or surface) and color scheme (sequence-rainbow or by-chain) vary across proteins so the training set covers all the common visualization conventions.

Q: What do the diagnostic plots show?
A: Plot images: a contact map (which residues are close in 3D, as an N×N binary image), a Ramachandran scatter (backbone torsion angles, revealing secondary-structure composition at a glance), and — for AlphaFold structures — a PAE heatmap (pairwise prediction confidence).

Q: How mobile is each atom in the crystal?
A: B-factor (Debye–Waller factor) reflects atomic displacement in the crystal lattice. It is an experimental observable (units Å²), not a prediction; low values mean the atom is pinned down, high values mean it moves or is heterogeneous across the crystal.

Q: Where is each backbone atom in 3D?
A: The mmCIF table is the protein's shape written out atom by atom. For each backbone N, Cα, C, and carbonyl O, it records an (x, y, z) coordinate triple in Å plus the residue type, chain letter, and residue number.